Protein AF-A0A365ZHY9-F1 (afdb_monomer_lite)

Foldseek 3Di:
DPPVVVVVVVLVVCVVVPHDDPVVVVCPPVPDDDDDDPPDPCPVPPPPPPDPPPPPPPPDPDPLNVVQVVCLLVLPLPVNCVVVVHDSVVCNVVSVVVNVVVVVVVVLVVVLQVAKDKAWAFDPDQPDQDADDWEEEEEEPPPDPVQVVLQVLNVVRPHNYYYDYLVPLVVQPRGQEYEYPYQADVSVVSSLVRQLAEYEYEAELCDANDDVRHRDDVRCVNVVVNLVVCCVVRVNRYQAYEHAYPDCDNVSSSLVSSSSVDDARYWYGDPVHIIGIDMDRDGDDPPDDDDDDADEAEAEDEVLQDPVNQVVQVVNVVSPHQAYEYEDCVQDDPPHDPRYGGDHDDPVDPVRVVVVVVPRD

Secondary structure (DSSP, 8-state):
--HHHHHHHHHHHHHHTT----HHHHTTTTT----PPPSSTTTTS--S-S--------S---HHHHHHHHHHHTT-HHHHHHHHT--HHHHTTHHHHHHHHHHHHHHHHHHHHT-EEEEEEE-SSPPP-----SEEEEE--TT-SHHHHHHHHHHTTT-EEEEE-TT-HHHHTT-SEEEE--SSHHHHHHHHTT--S-EEEEEESSS-SSTTS--S-STTHHHHHHHHHHHHH-GGGEEEEEEE-SS--HHHHHHHHHHHTSS-SEEEEETTEEEEEEEEE-PPP---SPPPP---SEEEEETTTSHHHHHHHHHHHHTT-SEEEEEETT---SSPPTTEEEEE--TT-HHHHHHHHHT--

Sequence (361 aa):
RPEVESLVTALAALHTMGTAVDWESFYNGTGARRVPLPTYAFQHQRYWPTSFTTLAGGPAADTVETAFWEAIEREDADELAATLDLDADALGALVPALAAWRRRRREESELDSWRYRIVWKPQSEAPAATPLAGRWVIVAPPGSDRAPEIARALAEHGADTDIATPDALPELASATAVLSLLPDAAATAELVRGLEIPLWIATTGAVSTGRSDRLGDPWQSALWGLGRVIALEQPQSWGGLIDLPERLDRRAAARLAAVLTGTEDQVAIRPSGVFLRRLVHAPREAVTGGAGWTPRGTVLVTGGTGALGREVASWLIGEGADRVVLASRGGAASGLPAGVEPVACDVTDRDALAAIIDDLP

pLDDT: mean 86.28, std 13.08, range [36.31, 98.75]

Structure (mmCIF, N/CA/C/O backbone):
data_AF-A0A365ZHY9-F1
#
_entry.id   AF-A0A365ZHY9-F1
#
loop_
_atom_site.group_PDB
_atom_site.id
_atom_site.type_symbol
_atom_site.label_atom_id
_atom_site.label_alt_id
_atom_site.label_comp_id
_atom_site.label_asym_id
_atom_site.label_entity_id
_atom_site.label_seq_id
_atom_site.pdbx_PDB_ins_code
_atom_site.Cartn_x
_atom_site.Cartn_y
_atom_site.Cartn_z
_atom_site.occupancy
_atom_site.B_iso_or_equiv
_atom_site.auth_seq_id
_atom_site.auth_comp_id
_atom_site.auth_asym_id
_atom_site.auth_atom_id
_atom_site.pdbx_PDB_model_num
ATOM 1 N N . ARG A 1 1 ? 42.725 -11.494 4.705 1.00 56.88 1 ARG A N 1
ATOM 2 C CA . ARG A 1 1 ? 41.842 -11.216 5.867 1.00 56.88 1 ARG A CA 1
ATOM 3 C C . ARG A 1 1 ? 42.275 -12.135 7.007 1.00 56.88 1 ARG A C 1
ATOM 5 O O . ARG A 1 1 ? 42.804 -13.194 6.683 1.00 56.88 1 ARG A O 1
ATOM 12 N N . PRO A 1 2 ? 42.120 -11.760 8.287 1.00 83.31 2 PRO A N 1
ATOM 13 C CA . PRO A 1 2 ? 42.371 -12.675 9.401 1.00 83.31 2 PRO A CA 1
ATOM 14 C C . PRO A 1 2 ? 41.550 -13.964 9.223 1.00 83.31 2 PRO A C 1
ATOM 16 O O . PRO A 1 2 ? 40.386 -13.903 8.816 1.00 83.31 2 PRO A O 1
ATOM 19 N N . GLU A 1 3 ? 42.147 -15.126 9.492 1.00 81.12 3 GLU A N 1
ATOM 20 C CA . GLU A 1 3 ? 41.511 -16.439 9.273 1.00 81.12 3 GLU A CA 1
ATOM 21 C C . GLU A 1 3 ? 40.201 -16.585 10.062 1.00 81.12 3 GLU A C 1
ATOM 23 O O . GLU A 1 3 ? 39.197 -17.050 9.525 1.00 81.12 3 GLU A O 1
ATOM 28 N N . VAL A 1 4 ? 40.177 -16.081 11.299 1.00 84.25 4 VAL A N 1
ATOM 29 C CA . VAL A 1 4 ? 38.998 -16.100 12.180 1.00 84.25 4 VAL A CA 1
ATOM 30 C C . VAL A 1 4 ? 37.842 -15.278 11.605 1.00 84.25 4 VAL A C 1
ATOM 32 O O . VAL A 1 4 ? 36.710 -15.750 11.565 1.00 84.25 4 VAL A O 1
ATOM 35 N N . GLU A 1 5 ? 38.114 -14.070 11.110 1.00 82.56 5 GLU A N 1
ATOM 36 C CA . GLU A 1 5 ? 37.086 -13.202 10.518 1.00 82.56 5 GLU A CA 1
ATOM 37 C C . GLU A 1 5 ? 36.487 -13.840 9.256 1.00 82.56 5 GLU A C 1
ATOM 39 O O . GLU A 1 5 ? 35.279 -13.781 9.026 1.00 82.56 5 GLU A O 1
ATOM 44 N N . SER A 1 6 ? 37.327 -14.512 8.466 1.00 86.88 6 SER A N 1
ATOM 45 C CA . SER A 1 6 ? 36.909 -15.203 7.243 1.00 86.88 6 SER A CA 1
ATOM 46 C C . SER A 1 6 ? 36.014 -16.408 7.556 1.00 86.88 6 SER A C 1
ATOM 48 O O . SER A 1 6 ? 34.977 -16.578 6.918 1.00 86.88 6 SER A O 1
ATOM 50 N N . LEU A 1 7 ? 36.366 -17.197 8.577 1.00 89.44 7 LEU A N 1
ATOM 51 C CA . LEU A 1 7 ? 35.574 -18.341 9.035 1.00 89.44 7 LEU A CA 1
ATOM 52 C C . LEU A 1 7 ? 34.207 -17.912 9.589 1.00 89.44 7 LEU A C 1
ATOM 54 O O . LEU A 1 7 ? 33.186 -18.485 9.215 1.00 89.44 7 LEU A O 1
ATOM 58 N N . VAL A 1 8 ? 34.172 -16.886 10.445 1.00 90.50 8 VAL A N 1
ATOM 59 C CA . VAL A 1 8 ? 32.918 -16.375 11.028 1.00 90.50 8 VAL A CA 1
ATOM 60 C C . VAL A 1 8 ? 32.010 -15.786 9.950 1.00 90.50 8 VAL A C 1
ATOM 62 O O . VAL A 1 8 ? 30.809 -16.047 9.955 1.00 90.50 8 VAL A O 1
ATOM 65 N N . THR A 1 9 ? 32.580 -15.057 8.986 1.00 88.44 9 THR A N 1
ATOM 66 C CA . THR A 1 9 ? 31.826 -14.522 7.840 1.00 88.44 9 THR A CA 1
ATOM 67 C C . THR A 1 9 ? 31.217 -15.648 7.001 1.00 88.44 9 THR A C 1
ATOM 69 O O . THR A 1 9 ? 30.051 -15.565 6.622 1.00 88.44 9 THR A O 1
ATOM 72 N N . ALA A 1 10 ? 31.967 -16.725 6.747 1.00 90.44 10 ALA A N 1
ATOM 73 C CA . ALA A 1 10 ? 31.467 -17.878 5.999 1.00 90.44 10 ALA A CA 1
ATOM 74 C C . ALA A 1 10 ? 30.338 -18.615 6.743 1.00 90.44 10 ALA A C 1
ATOM 76 O O . ALA A 1 10 ? 29.322 -18.947 6.135 1.00 90.44 10 ALA A O 1
ATOM 77 N N . LEU A 1 11 ? 30.472 -18.824 8.059 1.00 92.62 11 LEU A N 1
ATOM 78 C CA . LEU A 1 11 ? 29.419 -19.427 8.889 1.00 92.62 11 LEU A CA 1
ATOM 79 C C . LEU A 1 11 ? 28.150 -18.566 8.927 1.00 92.62 11 LEU A C 1
ATOM 81 O O . LEU A 1 11 ? 27.046 -19.095 8.810 1.00 92.62 11 LEU A O 1
ATOM 85 N N . ALA A 1 12 ? 28.298 -17.244 9.041 1.00 86.00 12 ALA A N 1
ATOM 86 C CA . ALA A 1 12 ? 27.175 -16.314 8.994 1.00 86.00 12 ALA A CA 1
ATOM 87 C C . ALA A 1 12 ? 26.461 -16.355 7.632 1.00 86.00 12 ALA A C 1
ATOM 89 O O . ALA A 1 12 ? 25.237 -16.445 7.600 1.00 86.00 12 ALA A O 1
ATOM 90 N N . ALA A 1 13 ? 27.209 -16.372 6.523 1.00 87.69 13 ALA A N 1
ATOM 91 C CA . ALA A 1 13 ? 26.643 -16.486 5.178 1.00 87.69 13 ALA A CA 1
ATOM 92 C C . ALA A 1 13 ? 25.898 -17.818 4.964 1.00 87.69 13 ALA A C 1
ATOM 94 O O . ALA A 1 13 ? 24.816 -17.845 4.385 1.00 87.69 13 ALA A O 1
ATOM 95 N N . LEU A 1 14 ? 26.435 -18.935 5.467 1.00 89.44 14 LEU A N 1
ATOM 96 C CA . LEU A 1 14 ? 25.741 -20.227 5.422 1.00 89.44 14 LEU A CA 1
ATOM 97 C C . LEU A 1 14 ? 24.426 -20.194 6.210 1.00 89.44 14 LEU A C 1
ATOM 99 O O . LEU A 1 14 ? 23.414 -20.716 5.739 1.00 89.44 14 LEU A O 1
ATOM 103 N N . HIS A 1 15 ? 24.426 -19.554 7.381 1.00 88.31 15 HIS A N 1
ATOM 104 C CA . HIS A 1 15 ? 23.232 -19.397 8.205 1.00 88.31 15 HIS A CA 1
ATOM 105 C C . HIS A 1 15 ? 22.156 -18.535 7.533 1.00 88.31 15 HIS A C 1
ATOM 107 O O . HIS A 1 15 ? 20.986 -18.914 7.546 1.00 88.31 15 HIS A O 1
ATOM 113 N N . THR A 1 16 ? 22.531 -17.417 6.900 1.00 82.12 16 THR A N 1
ATOM 114 C CA . THR A 1 16 ? 21.578 -16.557 6.173 1.00 82.12 16 THR A CA 1
ATOM 115 C C . THR A 1 16 ? 21.014 -17.226 4.921 1.00 82.12 16 THR A C 1
ATOM 117 O O . THR A 1 16 ? 19.895 -16.917 4.526 1.00 82.12 16 THR A O 1
ATOM 120 N N . MET A 1 17 ? 21.733 -18.190 4.338 1.00 84.56 17 MET A N 1
ATOM 121 C CA . MET A 1 17 ? 21.231 -19.062 3.267 1.00 84.56 17 MET A CA 1
ATOM 122 C C . MET A 1 17 ? 20.367 -20.235 3.777 1.00 84.56 17 MET A C 1
ATOM 124 O O . MET A 1 17 ? 19.987 -21.102 2.996 1.00 84.56 17 MET A O 1
ATOM 128 N N . GLY A 1 18 ? 20.051 -20.286 5.077 1.00 83.56 18 GLY A N 1
ATOM 129 C CA . GLY A 1 18 ? 19.159 -21.290 5.668 1.00 83.56 18 GLY A CA 1
ATOM 130 C C . GLY A 1 18 ? 19.850 -22.565 6.158 1.00 83.56 18 GLY A C 1
ATOM 131 O O . GLY A 1 18 ? 19.174 -23.504 6.579 1.00 83.56 18 GLY A O 1
ATOM 132 N N . THR A 1 19 ? 21.185 -22.617 6.152 1.00 92.88 19 THR A N 1
ATOM 133 C CA . THR A 1 19 ? 21.916 -23.750 6.733 1.00 92.88 19 THR A CA 1
ATOM 134 C C . THR A 1 19 ? 21.824 -23.698 8.257 1.00 92.88 19 THR A C 1
ATOM 136 O O . THR A 1 19 ? 22.082 -22.664 8.883 1.00 92.88 19 THR A O 1
ATOM 139 N N . ALA A 1 20 ? 21.481 -24.826 8.880 1.00 89.06 20 ALA A N 1
ATOM 140 C CA . ALA A 1 20 ? 21.490 -24.944 10.331 1.00 89.06 20 ALA A CA 1
ATOM 141 C C . ALA A 1 20 ? 22.935 -24.868 10.849 1.00 89.06 20 ALA A C 1
ATOM 143 O O . ALA A 1 20 ? 23.743 -25.761 10.599 1.00 89.06 20 ALA A O 1
ATOM 144 N N . VAL A 1 21 ? 23.251 -23.794 11.571 1.00 90.44 21 VAL A N 1
ATOM 145 C CA . VAL A 1 21 ? 24.530 -23.617 12.264 1.00 90.44 21 VAL A CA 1
ATOM 146 C C . VAL A 1 21 ? 24.282 -23.773 13.757 1.00 90.44 21 VAL A C 1
ATOM 148 O O . VAL A 1 21 ? 23.421 -23.097 14.327 1.00 90.44 21 VAL A O 1
ATOM 151 N N . ASP A 1 22 ? 25.043 -24.657 14.398 1.00 89.69 22 ASP A N 1
ATOM 152 C CA . ASP A 1 22 ? 25.017 -24.806 15.849 1.00 89.69 22 ASP A CA 1
ATOM 153 C C . ASP A 1 22 ? 25.809 -23.673 16.521 1.00 89.69 22 ASP A C 1
ATOM 155 O O . ASP A 1 22 ? 26.987 -23.791 16.872 1.00 89.69 22 ASP A O 1
ATOM 159 N N . TRP A 1 23 ? 25.131 -22.539 16.686 1.00 88.69 23 TRP A N 1
ATOM 160 C CA . TRP A 1 23 ? 25.670 -21.373 17.379 1.00 88.69 23 TRP A CA 1
ATOM 161 C C . TRP A 1 23 ? 25.929 -21.628 18.868 1.00 88.69 23 TRP A C 1
ATOM 163 O O . TRP A 1 23 ? 26.734 -20.919 19.467 1.00 88.69 23 TRP A O 1
ATOM 173 N N . GLU A 1 24 ? 25.258 -22.606 19.481 1.00 87.06 24 GLU A N 1
ATOM 174 C CA . GLU A 1 24 ? 25.467 -22.932 20.894 1.00 87.06 24 GLU A CA 1
ATOM 175 C C . GLU A 1 24 ? 26.838 -23.580 21.092 1.00 87.06 24 GLU A C 1
ATOM 177 O O . GLU A 1 24 ? 27.621 -23.117 21.923 1.00 87.06 24 GLU A O 1
ATOM 182 N N . SER A 1 25 ? 27.184 -24.552 20.244 1.00 88.75 25 SER A N 1
ATOM 183 C CA . SER A 1 25 ? 28.527 -25.137 20.216 1.00 88.75 25 SER A CA 1
ATOM 184 C C . SER A 1 25 ? 29.600 -24.114 19.840 1.00 88.75 25 SER A C 1
ATOM 186 O O . SER A 1 25 ? 30.657 -24.082 20.470 1.00 88.75 25 SER A O 1
ATOM 188 N N . PHE A 1 26 ? 29.333 -23.248 18.854 1.00 88.31 26 PHE A N 1
ATOM 189 C CA . PHE A 1 26 ? 30.294 -22.230 18.408 1.00 88.31 26 PHE A CA 1
ATOM 190 C C . PHE A 1 26 ? 30.674 -21.236 19.520 1.00 88.31 26 PHE A C 1
ATOM 192 O O . PHE A 1 26 ? 31.833 -20.838 19.627 1.00 88.31 26 PHE A O 1
ATOM 199 N N . TYR A 1 27 ? 29.715 -20.848 20.366 1.00 89.44 27 TYR A N 1
ATOM 200 C CA . TYR A 1 27 ? 29.927 -19.885 21.451 1.00 89.44 27 TYR A CA 1
ATOM 201 C C . TYR A 1 27 ? 30.202 -20.521 22.822 1.00 89.44 27 TYR A C 1
ATOM 203 O O . TYR A 1 27 ? 30.347 -19.796 23.817 1.00 89.44 27 TYR A O 1
ATOM 211 N N . ASN A 1 28 ? 30.310 -21.847 22.903 1.00 90.44 28 ASN A N 1
ATOM 212 C CA . ASN A 1 28 ? 30.555 -22.547 24.158 1.00 90.44 28 ASN A CA 1
ATOM 213 C C . ASN A 1 28 ? 31.854 -22.056 24.835 1.00 90.44 28 ASN A C 1
ATOM 215 O O . ASN A 1 28 ? 32.886 -21.874 24.192 1.00 90.44 28 ASN A O 1
ATOM 219 N N . GLY A 1 29 ? 31.801 -21.800 26.144 1.00 89.25 29 GLY A N 1
ATOM 220 C CA . GLY A 1 29 ? 32.945 -21.319 26.929 1.00 89.25 29 GLY A CA 1
ATOM 221 C C . GLY A 1 29 ? 33.330 -19.845 26.727 1.00 89.25 29 GLY A C 1
ATOM 222 O O . GLY A 1 29 ? 34.202 -19.355 27.439 1.00 89.25 29 GLY A O 1
ATOM 223 N N . THR A 1 30 ? 32.678 -19.110 25.818 1.00 87.50 30 THR A N 1
ATOM 224 C CA . THR A 1 30 ? 32.991 -17.685 25.559 1.00 87.50 30 THR A CA 1
ATOM 225 C C . THR A 1 30 ? 32.237 -16.710 26.471 1.00 87.50 30 THR A C 1
ATOM 227 O O . THR A 1 30 ? 32.581 -15.533 26.547 1.00 87.50 30 THR A O 1
ATOM 230 N N . GLY A 1 31 ? 31.182 -17.178 27.148 1.00 86.94 31 GLY A N 1
ATOM 231 C CA . GLY A 1 31 ? 30.274 -16.332 27.932 1.00 86.94 31 GLY A CA 1
ATOM 232 C C . GLY A 1 31 ? 29.283 -15.514 27.091 1.00 86.94 31 GLY A C 1
ATOM 233 O O . GLY A 1 31 ? 28.535 -14.709 27.654 1.00 86.94 31 GLY A O 1
ATOM 234 N N . ALA A 1 32 ? 29.253 -15.713 25.768 1.00 84.88 32 ALA A N 1
ATOM 235 C CA . ALA A 1 32 ? 28.294 -15.063 24.884 1.00 84.88 32 ALA A CA 1
ATOM 236 C C . ALA A 1 32 ? 26.852 -15.493 25.204 1.00 84.88 32 ALA A C 1
ATOM 238 O O . ALA A 1 32 ? 26.584 -16.627 25.602 1.00 84.88 32 ALA A O 1
ATOM 239 N N . ARG A 1 33 ? 25.906 -14.566 25.033 1.00 80.38 33 ARG A N 1
ATOM 240 C CA . ARG A 1 33 ? 24.479 -14.773 25.313 1.00 80.38 33 ARG A CA 1
ATOM 241 C C . ARG A 1 33 ? 23.681 -14.414 24.070 1.00 80.38 33 ARG A C 1
ATOM 243 O O . ARG A 1 33 ? 23.970 -13.397 23.441 1.00 80.38 33 ARG A O 1
ATOM 250 N N . ARG A 1 34 ? 22.656 -15.205 23.742 1.00 77.88 34 ARG A N 1
ATOM 251 C CA . ARG A 1 34 ? 21.691 -14.812 22.709 1.00 77.88 34 ARG A CA 1
ATOM 252 C C . ARG A 1 34 ? 20.924 -13.594 23.204 1.00 77.88 34 ARG A C 1
ATOM 254 O O . ARG A 1 34 ? 20.255 -13.655 24.233 1.00 77.88 34 ARG A O 1
ATOM 261 N N . VAL A 1 35 ? 21.033 -12.504 22.463 1.00 79.44 35 VAL A N 1
ATOM 262 C CA . VAL A 1 35 ? 20.192 -11.325 22.637 1.00 79.44 35 VAL A CA 1
ATOM 263 C C . VAL A 1 35 ? 19.192 -11.291 21.487 1.00 79.44 35 VAL A C 1
ATOM 265 O O . VAL A 1 35 ? 19.568 -11.632 20.362 1.00 79.44 35 VAL A O 1
ATOM 268 N N . PRO A 1 36 ? 17.922 -10.933 21.733 1.00 68.12 36 PRO A N 1
ATOM 269 C CA . PRO A 1 36 ? 16.996 -10.698 20.640 1.00 68.12 36 PRO A CA 1
ATOM 270 C C . PRO A 1 36 ? 17.562 -9.564 19.785 1.00 68.12 36 PRO A C 1
ATOM 272 O O . PRO A 1 36 ? 17.824 -8.471 20.291 1.00 68.12 36 PRO A O 1
ATOM 275 N N . LEU A 1 37 ? 17.791 -9.839 18.501 1.00 61.03 37 LEU A N 1
ATOM 276 C CA . LEU A 1 37 ? 18.084 -8.772 17.559 1.00 61.03 37 LEU A CA 1
ATOM 277 C C . LEU A 1 37 ? 16.801 -7.972 17.357 1.00 61.03 37 LEU A C 1
ATOM 279 O O . LEU A 1 37 ? 15.730 -8.569 17.200 1.00 61.03 37 LEU A O 1
ATOM 283 N N . PRO A 1 38 ? 16.882 -6.638 17.378 1.00 57.50 38 PRO A N 1
ATOM 284 C CA . PRO A 1 38 ? 15.725 -5.845 17.067 1.00 57.50 38 PRO A CA 1
ATOM 285 C C . PRO A 1 38 ? 15.301 -6.114 15.621 1.00 57.50 38 PRO A C 1
ATOM 287 O O . PRO A 1 38 ? 16.128 -6.115 14.711 1.00 57.50 38 PRO A O 1
ATOM 290 N N . THR A 1 39 ? 14.009 -6.331 15.396 1.00 57.16 39 THR A N 1
ATOM 291 C CA . THR A 1 39 ? 13.447 -6.534 14.050 1.00 57.16 39 THR A CA 1
ATOM 292 C C . THR A 1 39 ? 13.485 -5.255 13.213 1.00 57.16 39 THR A C 1
ATOM 294 O O . THR A 1 39 ? 13.156 -5.276 12.034 1.00 57.16 39 THR A O 1
ATOM 297 N N . TYR A 1 40 ? 13.858 -4.131 13.827 1.00 59.09 40 TYR A N 1
ATOM 298 C CA . TYR A 1 40 ? 13.948 -2.820 13.211 1.00 59.09 40 TYR A CA 1
ATOM 299 C C . TYR A 1 40 ? 15.177 -2.090 13.756 1.00 59.09 40 TYR A C 1
ATOM 301 O O . TYR A 1 40 ? 15.344 -1.995 14.972 1.00 59.09 40 TYR A O 1
ATOM 309 N N . ALA A 1 41 ? 16.016 -1.529 12.881 1.00 52.06 41 ALA A N 1
ATOM 310 C CA . ALA A 1 41 ? 17.268 -0.860 13.265 1.00 52.06 41 ALA A CA 1
ATOM 311 C C . ALA A 1 41 ? 17.079 0.278 14.294 1.00 52.06 41 ALA A C 1
ATOM 313 O O . ALA A 1 41 ? 18.011 0.644 15.007 1.00 52.06 41 ALA A O 1
ATOM 314 N N . PHE A 1 42 ? 15.854 0.793 14.424 1.00 56.34 42 PHE A N 1
ATOM 315 C CA . PHE A 1 42 ? 15.489 1.870 15.338 1.00 56.34 42 PHE A CA 1
ATOM 316 C C . PHE A 1 42 ? 14.767 1.390 16.606 1.00 56.34 42 PHE A C 1
ATOM 318 O O . PHE A 1 42 ? 14.330 2.215 17.391 1.00 56.34 42 PHE A O 1
ATOM 325 N N . GLN A 1 43 ? 14.619 0.088 16.865 1.00 58.59 43 GLN A N 1
ATOM 326 C CA . GLN A 1 43 ? 13.806 -0.418 17.989 1.00 58.59 43 GLN A CA 1
ATOM 327 C C . GLN A 1 43 ? 14.290 0.038 19.383 1.00 58.59 43 GLN A C 1
ATOM 329 O O . GLN A 1 43 ? 13.499 0.066 20.323 1.00 58.59 43 GLN A O 1
ATOM 334 N N . HIS A 1 44 ? 15.564 0.421 19.536 1.00 49.50 44 HIS A N 1
ATOM 335 C CA . HIS A 1 44 ? 16.101 0.986 20.787 1.00 49.50 44 HIS A CA 1
ATOM 336 C C . HIS A 1 44 ? 15.981 2.511 20.880 1.00 49.50 44 HIS A C 1
ATOM 338 O O . HIS A 1 44 ? 16.281 3.092 21.922 1.00 49.50 44 HIS A O 1
ATOM 344 N N . GLN A 1 45 ? 15.556 3.172 19.806 1.00 50.88 45 GLN A N 1
ATOM 345 C CA . GLN A 1 45 ? 15.369 4.612 19.768 1.00 50.88 45 GLN A CA 1
ATOM 346 C C . GLN A 1 45 ? 13.897 4.908 19.505 1.00 50.88 45 GLN A C 1
ATOM 348 O O . GLN A 1 45 ? 13.318 4.486 18.509 1.00 50.88 45 GLN A O 1
ATOM 353 N N . ARG A 1 46 ? 13.262 5.665 20.402 1.00 46.62 46 ARG A N 1
ATOM 354 C CA . ARG A 1 46 ? 11.946 6.236 20.111 1.00 46.62 46 ARG A CA 1
ATOM 355 C C . ARG A 1 46 ? 12.102 7.232 18.961 1.00 46.62 46 ARG A C 1
ATOM 357 O O . ARG A 1 46 ? 12.399 8.395 19.184 1.00 46.62 46 ARG A O 1
ATOM 364 N N . TYR A 1 47 ? 11.921 6.741 17.741 1.00 50.91 47 TYR A N 1
ATOM 365 C CA . TYR A 1 47 ? 11.836 7.549 16.524 1.00 50.91 47 TYR A CA 1
ATOM 366 C C . TYR A 1 47 ? 10.391 7.892 16.153 1.00 50.91 47 TYR A C 1
ATOM 368 O O . TYR A 1 47 ? 10.155 8.619 15.191 1.00 50.91 47 TYR A O 1
ATOM 376 N N . TRP A 1 48 ? 9.415 7.404 16.930 1.00 48.88 48 TRP A N 1
ATOM 377 C CA . TRP A 1 48 ? 8.084 7.994 16.900 1.00 48.88 48 TRP A CA 1
ATOM 378 C C . TRP A 1 48 ? 8.218 9.464 17.302 1.00 48.88 48 TRP A C 1
ATOM 380 O O . TRP A 1 48 ? 8.860 9.729 18.327 1.00 48.88 48 TRP A O 1
ATOM 390 N N . PRO A 1 49 ? 7.617 10.404 16.548 1.00 41.22 49 PRO A N 1
ATOM 391 C CA . PRO A 1 49 ? 7.465 11.778 17.002 1.00 41.22 49 PRO A CA 1
ATOM 392 C C . PRO A 1 49 ? 6.932 11.722 18.430 1.00 41.22 49 PRO A C 1
ATOM 394 O O . PRO A 1 49 ? 5.852 11.181 18.677 1.00 41.22 49 PRO A O 1
ATOM 397 N N . THR A 1 50 ? 7.753 12.141 19.391 1.00 43.06 50 THR A N 1
ATOM 398 C CA . THR A 1 50 ? 7.440 12.010 20.815 1.00 43.06 50 THR A CA 1
ATOM 399 C C . THR A 1 50 ? 6.483 13.128 21.152 1.00 43.06 50 THR A C 1
ATOM 401 O O . THR A 1 50 ? 6.908 14.154 21.658 1.00 43.06 50 THR A O 1
ATOM 404 N N . SER A 1 51 ? 5.225 12.938 20.758 1.00 40.28 51 SER A N 1
ATOM 405 C CA . SER A 1 51 ? 4.226 13.989 20.634 1.00 40.28 51 SER A CA 1
ATOM 406 C C . SER A 1 51 ? 4.727 15.092 19.700 1.00 40.28 51 SER A C 1
ATOM 408 O O . SER A 1 51 ? 5.707 15.788 19.958 1.00 40.28 51 SER A O 1
ATOM 410 N N . PHE A 1 52 ? 4.020 15.336 18.601 1.00 41.31 52 PHE A N 1
ATOM 411 C CA . PHE A 1 52 ? 4.007 16.718 18.152 1.00 41.31 52 PHE A CA 1
ATOM 412 C C . PHE A 1 52 ? 3.403 17.476 19.333 1.00 41.31 52 PHE A C 1
ATOM 414 O O . PHE A 1 52 ? 2.202 17.381 19.566 1.00 41.31 52 PHE A O 1
ATOM 421 N N . THR A 1 53 ? 4.223 18.181 20.120 1.00 40.62 53 THR A N 1
ATOM 422 C CA . THR A 1 53 ? 3.731 19.422 20.702 1.00 40.62 53 THR A CA 1
ATOM 423 C C . THR A 1 53 ? 3.225 20.147 19.485 1.00 40.62 53 THR A C 1
ATOM 425 O O . THR A 1 53 ? 4.014 20.500 18.605 1.00 40.62 53 THR A O 1
ATOM 428 N N . THR A 1 54 ? 1.910 20.170 19.333 1.00 41.38 54 THR A N 1
ATOM 429 C CA . THR A 1 54 ? 1.258 20.815 18.221 1.00 41.38 54 THR A CA 1
ATOM 430 C C . THR A 1 54 ? 1.904 22.188 18.172 1.00 41.38 54 THR A C 1
ATOM 432 O O . THR A 1 54 ? 1.693 23.007 19.064 1.00 41.38 54 THR A O 1
ATOM 435 N N . LEU A 1 55 ? 2.693 22.471 17.132 1.00 40.44 55 LEU A N 1
ATOM 436 C CA . LEU A 1 55 ? 2.833 23.839 16.658 1.00 40.44 55 LEU A CA 1
ATOM 437 C C . LEU A 1 55 ? 1.472 24.179 16.046 1.00 40.44 55 LEU A C 1
ATOM 439 O O . LEU A 1 55 ? 1.332 24.409 14.849 1.00 40.44 55 LEU A O 1
ATOM 443 N N . ALA A 1 56 ? 0.434 24.131 16.881 1.00 43.06 56 ALA A N 1
ATOM 444 C CA . ALA A 1 56 ? -0.799 24.815 16.652 1.00 43.06 56 ALA A CA 1
ATOM 445 C C . ALA A 1 56 ? -0.407 26.284 16.755 1.00 43.06 56 ALA A C 1
ATOM 447 O O . ALA A 1 56 ? -0.528 26.914 17.799 1.00 43.06 56 ALA A O 1
ATOM 448 N N . GLY A 1 57 ? 0.052 26.834 15.633 1.00 36.31 57 GLY A N 1
ATOM 449 C CA . GLY A 1 57 ? -0.219 28.221 15.294 1.00 36.31 57 GLY A CA 1
ATOM 450 C C . GLY A 1 57 ? -1.724 28.394 15.078 1.00 36.31 57 GLY A C 1
ATOM 451 O O . GLY A 1 57 ? -2.155 28.783 13.999 1.00 36.31 57 GLY A O 1
ATOM 452 N N . GLY A 1 58 ? -2.524 28.023 16.081 1.00 46.62 58 GLY A N 1
ATOM 453 C CA . GLY A 1 58 ? -3.845 28.587 16.267 1.00 46.62 58 GLY A CA 1
ATOM 454 C C . GLY A 1 58 ? -3.680 30.015 16.790 1.00 46.62 58 GLY A C 1
ATOM 455 O O . GLY A 1 58 ? -2.590 30.370 17.253 1.00 46.62 58 GLY A O 1
ATOM 456 N N . PRO A 1 59 ? -4.723 30.856 16.703 1.00 50.81 59 PRO A N 1
ATOM 457 C CA . PRO A 1 59 ? -4.707 32.141 17.395 1.00 50.81 59 PRO A CA 1
ATOM 458 C C . PRO A 1 59 ? -4.286 31.902 18.849 1.00 50.81 59 PRO A C 1
ATOM 460 O O . PRO A 1 59 ? -4.682 30.887 19.424 1.00 50.81 59 PRO A O 1
ATOM 463 N N . ALA A 1 60 ? -3.432 32.776 19.398 1.00 51.91 60 ALA A N 1
ATOM 464 C CA . ALA A 1 60 ? -3.010 32.704 20.795 1.00 51.91 60 ALA A CA 1
ATOM 465 C C . ALA A 1 60 ? -4.247 32.408 21.647 1.00 51.91 60 ALA A C 1
ATOM 467 O O . ALA A 1 60 ? -5.193 33.195 21.608 1.00 51.91 60 ALA A O 1
ATOM 468 N N . ALA A 1 61 ? -4.276 31.236 22.292 1.00 57.75 61 ALA A N 1
ATOM 469 C CA . ALA A 1 61 ? -5.425 30.827 23.083 1.00 57.75 61 ALA A CA 1
ATOM 470 C C . ALA A 1 61 ? -5.700 31.949 24.082 1.00 57.75 61 ALA A C 1
ATOM 472 O O . ALA A 1 61 ? -4.798 32.349 24.824 1.00 57.75 61 ALA A O 1
ATOM 473 N N . ASP A 1 62 ? -6.903 32.513 24.026 1.00 73.81 62 ASP A N 1
ATOM 474 C CA . ASP A 1 62 ? -7.297 33.570 24.940 1.00 73.81 62 ASP A CA 1
ATOM 475 C C . ASP A 1 62 ? -7.130 33.021 26.366 1.00 73.81 62 ASP A C 1
ATOM 477 O O . ASP A 1 62 ? -7.642 31.951 26.711 1.00 73.81 62 ASP A O 1
ATOM 481 N N . THR A 1 63 ? -6.334 33.704 27.189 1.00 75.38 63 THR A N 1
ATOM 482 C CA . THR A 1 63 ? -6.054 33.272 28.564 1.00 75.38 63 THR A CA 1
ATOM 483 C C . THR A 1 63 ? -7.339 33.176 29.385 1.00 75.38 63 THR A C 1
ATOM 485 O O . THR A 1 63 ? -7.430 32.339 30.279 1.00 75.38 63 THR A O 1
ATOM 488 N N . VAL A 1 64 ? -8.346 33.991 29.043 1.00 75.56 64 VAL A N 1
ATOM 489 C CA . VAL A 1 64 ? -9.675 33.960 29.664 1.00 75.56 64 VAL A CA 1
ATOM 490 C C . VAL A 1 64 ? -10.444 32.710 29.233 1.00 75.56 64 VAL A C 1
ATOM 492 O O . VAL A 1 64 ? -11.012 32.017 30.075 1.00 75.56 64 VAL A O 1
ATOM 495 N N . GLU A 1 65 ? -10.411 32.367 27.942 1.00 80.00 65 GLU A N 1
ATOM 496 C CA . GLU A 1 65 ? -11.028 31.138 27.426 1.00 80.00 65 GLU A CA 1
ATOM 497 C C . GLU A 1 65 ? -10.369 29.886 28.029 1.00 80.00 65 GLU A C 1
ATOM 499 O O . GLU A 1 65 ? -11.048 28.914 28.359 1.00 80.00 65 GLU A O 1
ATOM 504 N N . THR A 1 66 ? -9.050 29.921 28.227 1.00 83.62 66 THR A N 1
ATOM 505 C CA . THR A 1 66 ? -8.287 28.813 28.821 1.00 83.62 66 THR A CA 1
ATOM 506 C C . THR A 1 66 ? -8.706 28.559 30.269 1.00 83.62 66 THR A C 1
ATOM 508 O O . THR A 1 66 ? -9.088 27.436 30.596 1.00 83.62 66 THR A O 1
ATOM 511 N N . ALA A 1 67 ? -8.716 29.599 31.112 1.00 81.06 67 ALA A N 1
ATOM 512 C CA . ALA A 1 67 ? -9.117 29.488 32.517 1.00 81.06 67 ALA A CA 1
ATOM 513 C C . ALA A 1 67 ? -10.570 29.001 32.671 1.00 81.06 67 ALA A C 1
ATOM 515 O O . ALA A 1 67 ? -10.860 28.138 33.498 1.00 81.06 67 ALA A O 1
ATOM 516 N N . PHE A 1 68 ? -11.472 29.490 31.813 1.00 85.06 68 PHE A N 1
ATOM 517 C CA . PHE A 1 68 ? -12.866 29.048 31.775 1.00 85.06 68 PHE A CA 1
ATOM 518 C C . PHE A 1 68 ? -12.997 27.537 31.514 1.00 85.06 68 PHE A C 1
ATOM 520 O O . PHE A 1 68 ? -13.722 26.836 32.222 1.00 85.06 68 PHE A O 1
ATOM 527 N N . TRP A 1 69 ? -12.278 27.005 30.518 1.00 85.06 69 TRP A N 1
ATOM 528 C CA . TRP A 1 69 ? -12.318 25.570 30.220 1.00 85.06 69 TRP A CA 1
ATOM 529 C C . TRP A 1 69 ? -11.624 24.717 31.285 1.00 85.06 69 TRP A C 1
ATOM 531 O O . TRP A 1 69 ? -12.083 23.606 31.546 1.00 85.06 69 TRP A O 1
ATOM 541 N N . GLU A 1 70 ? -10.565 25.218 31.923 1.00 86.38 70 GLU A N 1
ATOM 542 C CA . GLU A 1 70 ? -9.907 24.530 33.040 1.00 86.38 70 GLU A CA 1
ATOM 543 C C . GLU A 1 70 ? -10.841 24.366 34.249 1.00 86.38 70 GLU A C 1
ATOM 545 O O . GLU A 1 70 ? -10.848 23.297 34.858 1.00 86.38 70 GLU A O 1
ATOM 550 N N . ALA A 1 71 ? -11.662 25.374 34.568 1.00 85.31 71 ALA A N 1
ATOM 551 C CA . ALA A 1 71 ? -12.671 25.284 35.630 1.00 85.31 71 ALA A CA 1
ATOM 552 C C . ALA A 1 71 ? -13.737 24.217 35.325 1.00 85.31 71 ALA A C 1
ATOM 554 O O . ALA A 1 71 ? -14.059 23.389 36.179 1.00 85.31 71 ALA A O 1
ATOM 555 N N . ILE A 1 72 ? -14.217 24.161 34.074 1.00 87.38 72 ILE A N 1
ATOM 556 C CA . ILE A 1 72 ? -15.141 23.108 33.619 1.00 87.38 72 ILE A CA 1
ATOM 557 C C . ILE A 1 72 ? -14.488 21.723 33.715 1.00 87.38 72 ILE A C 1
ATOM 559 O O . ILE A 1 72 ? -15.127 20.774 34.158 1.00 87.38 72 ILE A O 1
ATOM 563 N N . GLU A 1 73 ? -13.223 21.578 33.318 1.00 85.50 73 GLU A N 1
ATOM 564 C CA . GLU A 1 73 ? -12.514 20.290 33.331 1.00 85.50 73 GLU A CA 1
ATOM 565 C C . GLU A 1 73 ? -12.217 19.769 34.741 1.00 85.50 73 GLU A C 1
ATOM 567 O O . GLU A 1 73 ? -12.222 18.553 34.946 1.00 85.50 73 GLU A O 1
ATOM 572 N N . ARG A 1 74 ? -12.006 20.672 35.706 1.00 87.56 74 ARG A N 1
ATOM 573 C CA . ARG A 1 74 ? -11.879 20.356 37.139 1.00 87.56 74 ARG A CA 1
ATOM 574 C C . ARG A 1 74 ? -13.218 20.094 37.828 1.00 87.56 74 ARG A C 1
ATOM 576 O O . ARG A 1 74 ? -13.220 19.704 38.990 1.00 87.56 74 ARG A O 1
ATOM 583 N N . GLU A 1 75 ? -14.322 20.278 37.107 1.00 87.12 75 GLU A N 1
ATOM 584 C CA . GLU A 1 75 ? -15.688 20.189 37.622 1.00 87.12 75 GLU A CA 1
ATOM 585 C C . GLU A 1 75 ? -15.939 21.153 38.807 1.00 87.12 75 GLU A C 1
ATOM 587 O O . GLU A 1 75 ? -16.685 20.842 39.733 1.00 87.12 75 GLU A O 1
ATOM 592 N N . ASP A 1 76 ? -15.325 22.344 38.762 1.00 87.56 76 ASP A N 1
ATOM 593 C CA . ASP A 1 76 ? -15.398 23.370 39.811 1.00 87.56 76 ASP A CA 1
ATOM 594 C C . ASP A 1 76 ? -16.572 24.336 39.566 1.00 87.56 76 ASP A C 1
ATOM 596 O O . ASP A 1 76 ? -16.471 25.324 38.831 1.00 87.56 76 ASP A O 1
ATOM 600 N N . ALA A 1 77 ? -17.732 24.005 40.139 1.00 85.38 77 ALA A N 1
ATOM 601 C CA . ALA A 1 77 ? -18.956 24.784 39.961 1.00 85.38 77 ALA A CA 1
ATOM 602 C C . ALA A 1 77 ? -18.905 26.160 40.644 1.00 85.38 77 ALA A C 1
ATOM 604 O O . ALA A 1 77 ? -19.502 27.102 40.122 1.00 85.38 77 ALA A O 1
ATOM 605 N N . ASP A 1 78 ? -18.178 26.291 41.757 1.00 85.44 78 ASP A N 1
ATOM 606 C CA . ASP A 1 78 ? -18.077 27.535 42.527 1.00 85.44 78 ASP A CA 1
ATOM 607 C C . ASP A 1 78 ? -17.234 28.581 41.779 1.00 85.44 78 ASP A C 1
ATOM 609 O O . ASP A 1 78 ? -17.625 29.746 41.662 1.00 85.44 78 ASP A O 1
ATOM 613 N N . GLU A 1 79 ? -16.103 28.166 41.200 1.00 84.62 79 GLU A N 1
ATOM 614 C CA . GLU A 1 79 ? -15.255 29.037 40.377 1.00 84.62 79 GLU A CA 1
ATOM 615 C C . GLU A 1 79 ? -15.970 29.492 39.095 1.00 84.62 79 GLU A C 1
ATOM 617 O O . GLU A 1 79 ? -15.879 30.658 38.685 1.00 84.62 79 GLU A O 1
ATOM 622 N N . LEU A 1 80 ? -16.732 28.588 38.472 1.00 85.31 80 LEU A N 1
ATOM 623 C CA . LEU A 1 80 ? -17.502 28.907 37.274 1.00 85.31 80 LEU A CA 1
ATOM 624 C C . LEU A 1 80 ? -18.684 29.840 37.585 1.00 85.31 80 LEU A C 1
ATOM 626 O O . LEU A 1 80 ? -18.943 30.768 36.817 1.00 85.31 80 LEU A O 1
ATOM 630 N N . ALA A 1 81 ? -19.362 29.636 38.720 1.00 87.38 81 ALA A N 1
ATOM 631 C CA . ALA A 1 81 ? -20.436 30.499 39.213 1.00 87.38 81 ALA A CA 1
ATOM 632 C C . ALA A 1 81 ? -19.944 31.932 39.458 1.00 87.38 81 ALA A C 1
ATOM 634 O O . ALA A 1 81 ? -20.565 32.883 38.984 1.00 87.38 81 ALA A O 1
ATOM 635 N N . ALA A 1 82 ? -18.780 32.087 40.100 1.00 86.38 82 ALA A N 1
ATOM 636 C CA . ALA A 1 82 ? -18.152 33.389 40.324 1.00 86.38 82 ALA A CA 1
ATOM 637 C C . ALA A 1 82 ? -17.753 34.094 39.015 1.00 86.38 82 ALA A C 1
ATOM 639 O O . ALA A 1 82 ? -17.864 35.314 38.907 1.00 86.38 82 ALA A O 1
ATOM 640 N N . THR A 1 83 ? -17.307 33.333 38.011 1.00 85.88 83 THR A N 1
ATOM 641 C CA . THR A 1 83 ? -16.911 33.870 36.698 1.00 85.88 83 THR A CA 1
ATOM 642 C C . THR A 1 83 ? -18.115 34.330 35.868 1.00 85.88 83 THR A C 1
ATOM 644 O O . THR A 1 83 ? -18.020 35.312 35.132 1.00 85.88 83 THR A O 1
ATOM 647 N N . LEU A 1 84 ? -19.244 33.620 35.968 1.00 85.94 84 LEU A N 1
ATOM 648 C CA . LEU A 1 84 ? -20.462 33.879 35.193 1.00 85.94 84 LEU A CA 1
ATOM 649 C C . LEU A 1 84 ? -21.493 34.763 35.916 1.00 85.94 84 LEU A C 1
ATOM 651 O O . LEU A 1 84 ? -22.503 35.102 35.301 1.00 85.94 84 LEU A O 1
ATOM 655 N N . ASP A 1 85 ? -21.243 35.128 37.178 1.00 86.19 85 ASP A N 1
ATOM 656 C CA . ASP A 1 85 ? -22.187 35.831 38.065 1.00 86.19 85 ASP A CA 1
ATOM 657 C C . ASP A 1 85 ? -23.525 35.073 38.204 1.00 86.19 85 ASP A C 1
ATOM 659 O O . ASP A 1 85 ? -24.618 35.614 38.020 1.00 86.19 85 ASP A O 1
ATOM 663 N N . LEU A 1 86 ? -23.425 33.765 38.470 1.00 87.31 86 LEU A N 1
ATOM 664 C CA . LEU A 1 86 ? -24.552 32.840 38.627 1.00 87.31 86 LEU A CA 1
ATOM 665 C C . LEU A 1 86 ? -24.542 32.173 40.007 1.00 87.31 86 LEU A C 1
ATOM 667 O O . LEU A 1 86 ? -23.536 32.168 40.708 1.00 87.31 86 LEU A O 1
ATOM 671 N N . ASP A 1 87 ? -25.670 31.568 40.378 1.00 82.56 87 ASP A N 1
ATOM 672 C CA . ASP A 1 87 ? -25.765 30.703 41.555 1.00 82.56 87 ASP A CA 1
ATOM 673 C C . ASP A 1 87 ? -25.121 29.332 41.269 1.00 82.56 87 ASP A C 1
ATOM 675 O O . ASP A 1 87 ? -25.392 28.718 40.231 1.00 82.56 87 ASP A O 1
ATOM 679 N N . ALA A 1 88 ? -24.287 28.834 42.185 1.00 77.88 88 ALA A N 1
ATOM 680 C CA . ALA A 1 88 ? -23.616 27.538 42.061 1.00 77.88 88 ALA A CA 1
ATOM 681 C C . ALA A 1 88 ? -24.623 26.376 41.986 1.00 77.88 88 ALA A C 1
ATOM 683 O O . ALA A 1 88 ? -24.425 25.428 41.216 1.00 77.88 88 ALA A O 1
ATOM 684 N N . ASP A 1 89 ? -25.761 26.496 42.681 1.00 80.94 89 ASP A N 1
ATOM 685 C CA . ASP A 1 89 ? -26.843 25.505 42.641 1.00 80.94 89 ASP A CA 1
ATOM 686 C C . ASP A 1 89 ? -27.448 25.365 41.230 1.00 80.94 89 ASP A C 1
ATOM 688 O O . ASP A 1 89 ? -27.903 24.285 40.842 1.00 80.94 89 ASP A O 1
ATOM 692 N N . ALA A 1 90 ? -27.395 26.424 40.411 1.00 79.81 90 ALA A N 1
ATOM 693 C CA . ALA A 1 90 ? -27.855 26.391 39.022 1.00 79.81 90 ALA A CA 1
ATOM 694 C C . ALA A 1 90 ? -26.881 25.656 38.078 1.00 79.81 90 ALA A C 1
ATOM 696 O O . ALA A 1 90 ? -27.281 25.228 36.991 1.00 79.81 90 ALA A O 1
ATOM 697 N N . LEU A 1 91 ? -25.614 25.489 38.478 1.00 80.81 91 LEU A N 1
ATOM 698 C CA . LEU A 1 91 ? -24.545 24.905 37.660 1.00 80.81 91 LEU A CA 1
ATOM 699 C C . LEU A 1 91 ? -24.197 23.456 38.034 1.00 80.81 91 LEU A C 1
ATOM 701 O O . LEU A 1 91 ? -23.584 22.759 37.221 1.00 80.81 91 LEU A O 1
ATOM 705 N N . GLY A 1 92 ? -24.640 22.963 39.195 1.00 78.44 92 GLY A N 1
ATOM 706 C CA . GLY A 1 92 ? -24.225 21.664 39.744 1.00 78.44 92 GLY A CA 1
ATOM 707 C C . GLY A 1 92 ? -24.413 20.452 38.815 1.00 78.44 92 GLY A C 1
ATOM 708 O O . GLY A 1 92 ? -23.549 19.582 38.759 1.00 78.44 92 GLY A O 1
ATOM 709 N N . ALA A 1 93 ? -25.497 20.393 38.031 1.00 82.06 93 ALA A N 1
ATOM 710 C CA . ALA A 1 93 ? -25.713 19.313 37.053 1.00 82.06 93 ALA A CA 1
ATOM 711 C C . ALA A 1 93 ? -25.117 19.610 35.662 1.00 82.06 93 ALA A C 1
ATOM 713 O O . ALA A 1 93 ? -24.854 18.690 34.884 1.00 82.06 93 ALA A O 1
ATOM 714 N N . LEU A 1 94 ? -24.914 20.889 35.331 1.00 85.31 94 LEU A N 1
ATOM 715 C CA . LEU A 1 94 ? -24.426 21.323 34.021 1.00 85.31 94 LEU A CA 1
ATOM 716 C C . LEU A 1 94 ? -22.911 21.174 33.901 1.00 85.31 94 LEU A C 1
ATOM 718 O O . LEU A 1 94 ? -22.428 20.779 32.841 1.00 85.31 94 LEU A O 1
ATOM 722 N N . VAL A 1 95 ? -22.167 21.445 34.974 1.00 87.44 95 VAL A N 1
ATOM 723 C CA . VAL A 1 95 ? -20.699 21.399 34.971 1.00 87.44 95 VAL A CA 1
ATOM 724 C C . VAL A 1 95 ? -20.167 19.994 34.651 1.00 87.44 95 VAL A C 1
ATOM 726 O O . VAL A 1 95 ? -19.416 19.881 33.680 1.00 87.44 95 VAL A O 1
ATOM 729 N N . PRO A 1 96 ? -20.612 18.900 35.307 1.00 87.81 96 PRO A N 1
ATOM 730 C CA . PRO A 1 96 ? -20.177 17.549 34.938 1.00 87.81 96 PRO A CA 1
ATOM 731 C C . PRO A 1 96 ? -20.573 17.161 33.505 1.00 87.81 96 PRO A C 1
ATOM 733 O O . PRO A 1 96 ? -19.821 16.480 32.802 1.00 87.81 96 PRO A O 1
ATOM 736 N N . ALA A 1 97 ? -21.738 17.618 33.030 1.00 87.06 97 ALA A N 1
ATOM 737 C CA . ALA A 1 97 ? -22.190 17.367 31.662 1.00 87.06 97 ALA A CA 1
ATOM 738 C C . ALA A 1 97 ? -21.316 18.092 30.621 1.00 87.06 97 ALA A C 1
ATOM 740 O O . ALA A 1 97 ? -20.957 17.499 29.598 1.00 87.06 97 ALA A O 1
ATOM 741 N N . LEU A 1 98 ? -20.932 19.345 30.887 1.00 88.50 98 LEU A N 1
ATOM 742 C CA . LEU A 1 98 ? -20.013 20.127 30.057 1.00 88.50 98 LEU A CA 1
ATOM 743 C C . LEU A 1 98 ? -18.592 19.559 30.097 1.00 88.50 98 LEU A C 1
ATOM 745 O O . LEU A 1 98 ? -17.962 19.461 29.045 1.00 88.50 98 LEU A O 1
ATOM 749 N N . ALA A 1 99 ? -18.116 19.111 31.261 1.00 87.38 99 ALA A N 1
ATOM 750 C CA . ALA A 1 99 ? -16.827 18.443 31.411 1.00 87.38 99 ALA A CA 1
ATOM 751 C C . ALA A 1 99 ? -16.779 17.144 30.595 1.00 87.38 99 ALA A C 1
ATOM 753 O O . ALA A 1 99 ? -15.870 16.936 29.789 1.00 87.38 99 ALA A O 1
ATOM 754 N N . ALA A 1 100 ? -17.809 16.299 30.709 1.00 85.94 100 ALA A N 1
ATOM 755 C CA . ALA A 1 100 ? -17.941 15.080 29.915 1.00 85.94 100 ALA A CA 1
ATOM 756 C C . ALA A 1 100 ? -18.043 15.372 28.408 1.00 85.94 100 ALA A C 1
ATOM 758 O O . ALA A 1 100 ? -17.451 14.664 27.591 1.00 85.94 100 ALA A O 1
ATOM 759 N N . TRP A 1 101 ? -18.770 16.423 28.020 1.00 88.06 101 TRP A N 1
ATOM 760 C CA . TRP A 1 101 ? -18.828 16.879 26.632 1.00 88.06 101 TRP A CA 1
ATOM 761 C C . TRP A 1 101 ? -17.463 17.353 26.121 1.00 88.06 101 TRP A C 1
ATOM 763 O O . TRP A 1 101 ? -17.066 16.969 25.020 1.00 88.06 101 TRP A O 1
ATOM 773 N N . ARG A 1 102 ? -16.726 18.137 26.916 1.00 85.06 102 ARG A N 1
ATOM 774 C CA . ARG A 1 102 ? -15.409 18.678 26.562 1.00 85.06 102 ARG A CA 1
ATOM 775 C C . ARG A 1 102 ? -14.370 17.571 26.423 1.00 85.06 102 ARG A C 1
ATOM 777 O O . ARG A 1 102 ? -13.653 17.567 25.424 1.00 85.06 102 ARG A O 1
ATOM 784 N N . ARG A 1 103 ? -14.345 16.609 27.356 1.00 85.12 103 ARG A N 1
ATOM 785 C CA . ARG A 1 103 ? -13.507 15.398 27.275 1.00 85.12 103 ARG A CA 1
ATOM 786 C C . ARG A 1 103 ? -13.762 14.647 25.968 1.00 85.12 103 ARG A C 1
ATOM 788 O O . ARG A 1 103 ? -12.839 14.485 25.177 1.00 85.12 103 ARG A O 1
ATOM 795 N N . ARG A 1 104 ? -15.030 14.341 25.662 1.00 84.81 104 ARG A N 1
ATOM 796 C CA . ARG A 1 104 ? -15.420 13.678 24.405 1.00 84.81 104 ARG A CA 1
ATOM 797 C C . ARG A 1 104 ? -14.988 14.466 23.166 1.00 84.81 104 ARG A C 1
ATOM 799 O O . ARG A 1 104 ? -14.509 13.884 22.203 1.00 84.81 104 ARG A O 1
ATOM 806 N N . ARG A 1 105 ? -15.145 15.795 23.167 1.00 84.75 105 ARG A N 1
ATOM 807 C CA . ARG A 1 105 ? -14.738 16.650 22.039 1.00 84.75 105 ARG A CA 1
ATOM 808 C C . ARG A 1 105 ? -13.227 16.686 21.831 1.00 84.75 105 ARG A C 1
ATOM 810 O O . ARG A 1 105 ? -12.796 16.722 20.681 1.00 84.75 105 ARG A O 1
ATOM 817 N N . ARG A 1 106 ? -12.436 16.687 22.908 1.00 85.00 106 ARG A N 1
ATOM 818 C CA . ARG A 1 106 ? -10.972 16.596 22.820 1.00 85.00 106 ARG A CA 1
ATOM 819 C C . ARG A 1 106 ? -10.545 15.244 22.273 1.00 85.00 106 ARG A C 1
ATOM 821 O O . ARG A 1 106 ? -9.812 15.226 21.295 1.00 85.00 106 ARG A O 1
ATOM 828 N N . GLU A 1 107 ? -11.088 14.154 22.810 1.00 84.44 107 GLU A N 1
ATOM 829 C CA . GLU A 1 107 ? -10.845 12.802 22.292 1.00 84.44 107 GLU A CA 1
ATOM 830 C C . GLU A 1 107 ? -11.194 12.703 20.800 1.00 84.44 107 GLU A C 1
ATOM 832 O O . GLU A 1 107 ? -10.379 12.250 20.003 1.00 84.44 107 GLU A O 1
ATOM 837 N N . GLU A 1 108 ? -12.365 13.195 20.379 1.00 83.88 108 GLU A N 1
ATOM 838 C CA . GLU A 1 108 ? -12.748 13.220 18.962 1.00 83.88 108 GLU A CA 1
ATOM 839 C C . GLU A 1 108 ? -11.777 14.042 18.105 1.00 83.88 108 GLU A C 1
ATOM 841 O O . GLU A 1 108 ? -11.442 13.622 17.000 1.00 83.88 108 GLU A O 1
ATOM 846 N N . SER A 1 109 ? -11.326 15.201 18.593 1.00 83.75 109 SER A N 1
ATOM 847 C CA . SER A 1 109 ? -10.387 16.068 17.873 1.00 83.75 109 SER A CA 1
ATOM 848 C C . SER A 1 109 ? -8.988 15.459 17.777 1.00 83.75 109 SER A C 1
ATOM 850 O O . SER A 1 109 ? -8.334 15.583 16.741 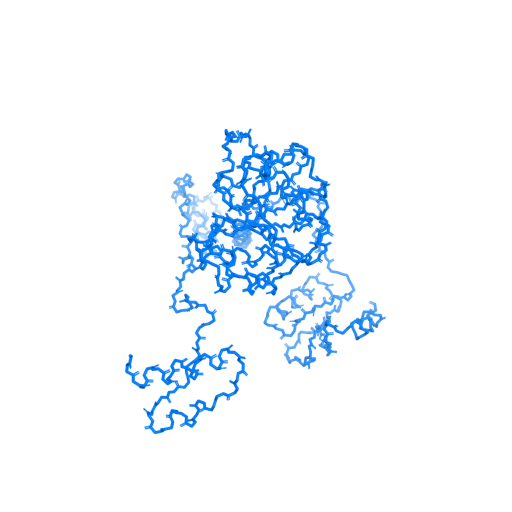1.00 83.75 109 SER A O 1
ATOM 852 N N . GLU A 1 110 ? -8.517 14.814 18.842 1.00 86.81 110 GLU A N 1
ATOM 853 C CA . GLU A 1 110 ? -7.243 14.096 18.866 1.00 86.81 110 GLU A CA 1
ATOM 854 C C . GLU A 1 110 ? -7.286 12.913 17.902 1.00 86.81 110 GLU A C 1
ATOM 856 O O . GLU A 1 110 ? -6.413 12.789 17.042 1.00 86.81 110 GLU A O 1
ATOM 861 N N . LEU A 1 111 ? -8.348 12.104 17.964 1.00 86.19 111 LEU A N 1
ATOM 862 C CA . LEU A 1 111 ? -8.565 11.003 17.031 1.00 86.19 111 LEU A CA 1
ATOM 863 C C . LEU A 1 111 ? -8.659 11.496 15.590 1.00 86.19 111 LEU A C 1
ATOM 865 O O . LEU A 1 111 ? -8.117 10.850 14.695 1.00 86.19 111 LEU A O 1
ATOM 869 N N . ASP A 1 112 ? -9.312 12.633 15.346 1.00 86.19 112 ASP A N 1
ATOM 870 C CA . ASP A 1 112 ? -9.394 13.195 14.003 1.00 86.19 112 ASP A CA 1
ATOM 871 C C . ASP A 1 112 ? -8.016 13.582 13.463 1.00 86.19 112 ASP A C 1
ATOM 873 O O . ASP A 1 112 ? -7.710 13.262 12.316 1.00 86.19 112 ASP A O 1
ATOM 877 N N . SER A 1 113 ? -7.153 14.142 14.321 1.00 88.00 113 SER A N 1
ATOM 878 C CA . SER A 1 113 ? -5.772 14.520 13.982 1.00 88.00 113 SER A CA 1
ATOM 879 C C . SER A 1 113 ? -4.885 13.341 13.551 1.00 88.00 113 SER A C 1
ATOM 881 O O . SER A 1 113 ? -3.868 13.520 12.873 1.00 88.00 113 SER A O 1
ATOM 883 N N . TRP A 1 114 ? -5.262 12.118 13.935 1.00 92.12 114 TRP A N 1
ATOM 884 C CA . TRP A 1 114 ? -4.536 10.891 13.603 1.00 92.12 114 TRP A CA 1
ATOM 885 C C . TRP A 1 114 ? -5.001 10.258 12.289 1.00 92.12 114 TRP A C 1
ATOM 887 O O . TRP A 1 114 ? -4.433 9.254 11.85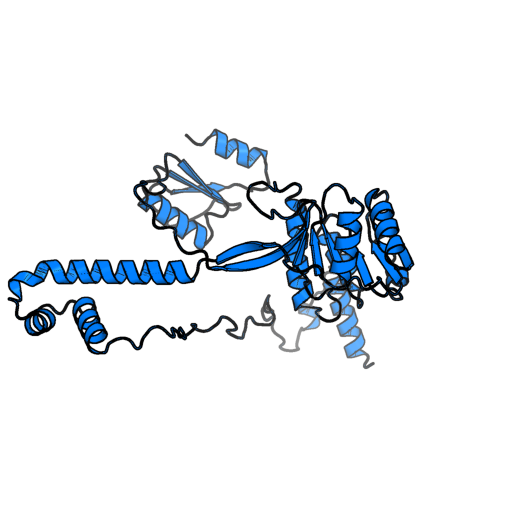1 1.00 92.12 114 TRP A O 1
ATOM 897 N N . ARG A 1 115 ? -6.027 10.813 11.633 1.00 90.31 115 ARG A N 1
ATOM 898 C CA . ARG A 1 115 ? -6.630 10.207 10.443 1.00 90.31 115 ARG A CA 1
ATOM 899 C C . ARG A 1 115 ? -5.990 10.741 9.180 1.00 90.31 115 ARG A C 1
ATOM 901 O O . ARG A 1 115 ? -6.047 11.925 8.858 1.00 90.31 115 ARG A O 1
ATOM 908 N N . TYR A 1 116 ? -5.444 9.815 8.405 1.00 93.56 116 TYR A N 1
ATOM 909 C CA . TYR A 1 116 ? -4.841 10.096 7.114 1.00 93.56 116 TYR A CA 1
ATOM 910 C C . TYR A 1 116 ? -5.402 9.165 6.054 1.00 93.56 116 TYR A C 1
ATOM 912 O O . TYR A 1 116 ? -5.833 8.046 6.328 1.00 93.56 116 TYR A O 1
ATOM 920 N N . ARG A 1 117 ? -5.360 9.626 4.810 1.00 94.25 117 ARG A N 1
ATOM 921 C CA . ARG A 1 117 ? -5.655 8.801 3.645 1.00 94.25 117 ARG A CA 1
ATOM 922 C C . ARG A 1 117 ? -4.654 9.069 2.543 1.00 94.25 117 ARG A C 1
ATOM 924 O O . ARG A 1 117 ? -4.081 10.155 2.442 1.00 94.25 117 ARG A O 1
ATOM 931 N N . ILE A 1 118 ? -4.479 8.071 1.694 1.00 95.88 118 ILE A N 1
ATOM 932 C CA . ILE A 1 118 ? -3.730 8.227 0.456 1.00 95.88 118 ILE A CA 1
ATOM 933 C C . ILE A 1 118 ? -4.648 8.905 -0.559 1.00 95.88 118 ILE A C 1
ATOM 935 O O . ILE A 1 118 ? -5.792 8.492 -0.744 1.00 95.88 118 ILE A O 1
ATOM 939 N N . VAL A 1 119 ? -4.142 9.940 -1.217 1.00 96.12 119 VAL A N 1
ATOM 940 C CA . VAL A 1 119 ? -4.767 10.560 -2.385 1.00 96.12 119 VAL A CA 1
ATOM 941 C C . VAL A 1 119 ? -3.783 10.581 -3.541 1.00 96.12 119 VAL A C 1
ATOM 943 O O . VAL A 1 119 ? -2.569 10.644 -3.348 1.00 96.12 119 VAL A O 1
ATOM 946 N N . TRP A 1 120 ? -4.330 10.564 -4.746 1.00 97.44 120 TRP A N 1
ATOM 947 C CA . TRP A 1 120 ? -3.587 10.636 -5.991 1.00 97.44 120 TRP A CA 1
ATOM 948 C C . TRP A 1 120 ? -3.855 11.994 -6.621 1.00 97.44 120 TRP A C 1
ATOM 950 O O . TRP A 1 120 ? -4.946 12.249 -7.128 1.00 97.44 120 TRP A O 1
ATOM 960 N N . LYS A 1 121 ? -2.890 12.910 -6.507 1.00 96.12 121 LYS A N 1
ATOM 961 C CA . LYS A 1 121 ? -3.041 14.268 -7.038 1.00 96.12 121 LYS A CA 1
ATOM 962 C C . LYS A 1 121 ? -2.631 14.285 -8.510 1.00 96.12 121 LYS A C 1
ATOM 964 O O . LYS A 1 121 ? -1.544 13.791 -8.806 1.00 96.12 121 LYS A O 1
ATOM 969 N N . PRO A 1 122 ? -3.449 14.839 -9.422 1.00 95.50 122 PRO A N 1
ATOM 970 C CA . PRO A 1 122 ? -3.025 15.014 -10.802 1.00 95.50 122 PRO A CA 1
ATOM 971 C C . PRO A 1 122 ? -1.801 15.931 -10.840 1.00 95.50 122 PRO A C 1
ATOM 973 O O . PRO A 1 122 ? -1.741 16.932 -10.123 1.00 95.50 122 PRO A O 1
ATOM 976 N N . GLN A 1 123 ? -0.826 15.580 -11.667 1.00 92.06 123 GLN A N 1
ATOM 977 C CA . GLN A 1 123 ? 0.325 16.430 -11.916 1.00 92.06 123 GLN A CA 1
ATOM 978 C C . GLN A 1 123 ? -0.101 17.585 -12.833 1.00 92.06 123 GLN A C 1
ATOM 980 O O . GLN A 1 123 ? -0.464 17.362 -13.987 1.00 92.06 123 GLN A O 1
ATOM 985 N N . SER A 1 124 ? -0.103 18.812 -12.304 1.00 78.81 124 SER A N 1
ATOM 986 C CA . SER A 1 124 ? -0.612 19.994 -13.016 1.00 78.81 124 SER A CA 1
ATOM 987 C C . SER A 1 124 ? 0.272 20.440 -14.185 1.00 78.81 124 SER A C 1
ATOM 989 O O . SER A 1 124 ? -0.250 20.933 -15.180 1.00 78.81 124 SER A O 1
ATOM 991 N N . GLU A 1 125 ? 1.590 20.259 -14.082 1.00 72.94 125 GLU A N 1
ATOM 992 C CA . GLU A 1 125 ? 2.552 20.625 -15.125 1.00 72.94 125 GLU A CA 1
ATOM 993 C C . GLU A 1 125 ? 3.296 19.382 -15.605 1.00 72.94 125 GLU A C 1
ATOM 995 O O . GLU A 1 125 ? 3.920 18.670 -14.815 1.00 72.94 125 GLU A O 1
ATOM 1000 N N . ALA A 1 126 ? 3.219 19.116 -16.910 1.00 66.44 126 ALA A N 1
ATOM 1001 C CA . ALA A 1 126 ? 4.045 18.090 -17.523 1.00 66.44 126 ALA A CA 1
ATOM 1002 C C . ALA A 1 126 ? 5.501 18.588 -17.519 1.00 66.44 126 ALA A C 1
ATOM 1004 O O . ALA A 1 126 ? 5.753 19.673 -18.053 1.00 66.44 126 ALA A O 1
ATOM 1005 N N . PRO A 1 127 ? 6.450 17.841 -16.929 1.00 66.00 127 PRO A N 1
ATOM 1006 C CA . PRO A 1 127 ? 7.845 18.246 -16.949 1.00 66.00 127 PRO A CA 1
ATOM 1007 C C . PRO A 1 127 ? 8.338 18.346 -18.395 1.00 66.00 127 PRO A C 1
ATOM 1009 O O . PRO A 1 127 ? 7.845 17.649 -19.288 1.00 66.00 127 PRO A O 1
ATOM 1012 N N . ALA A 1 128 ? 9.306 19.234 -18.629 1.00 66.00 128 ALA A N 1
ATOM 1013 C CA . ALA A 1 128 ? 9.940 19.353 -19.933 1.00 66.00 128 ALA A CA 1
ATOM 1014 C C . ALA A 1 128 ? 10.502 17.987 -20.351 1.00 66.00 128 ALA A C 1
ATOM 1016 O O . ALA A 1 128 ? 11.186 17.326 -19.566 1.00 66.00 128 ALA A O 1
ATOM 1017 N N . ALA A 1 129 ? 10.183 17.560 -21.575 1.00 65.12 129 ALA A N 1
ATOM 1018 C CA . ALA A 1 129 ? 10.586 16.258 -22.083 1.00 65.12 129 ALA A CA 1
ATOM 1019 C C . ALA A 1 129 ? 12.116 16.187 -22.165 1.00 65.12 129 ALA A C 1
ATOM 1021 O O . ALA A 1 129 ? 12.731 16.763 -23.062 1.00 65.12 129 ALA A O 1
ATOM 1022 N N . THR A 1 130 ? 12.714 15.490 -21.203 1.00 80.75 130 THR A N 1
ATOM 1023 C CA . THR A 1 130 ? 14.130 15.138 -21.226 1.00 80.75 130 THR A CA 1
ATOM 1024 C C . THR A 1 130 ? 14.226 13.755 -21.864 1.00 80.75 130 THR A C 1
ATOM 1026 O O . THR A 1 130 ? 13.491 12.861 -21.440 1.00 80.75 130 THR A O 1
ATOM 1029 N N . PRO A 1 131 ? 15.052 13.560 -22.906 1.00 85.25 131 PRO A N 1
ATOM 1030 C CA . PRO A 1 131 ? 15.220 12.238 -23.493 1.00 85.25 131 PRO A CA 1
ATOM 1031 C C . PRO A 1 131 ? 15.791 11.274 -22.449 1.00 85.25 131 PRO A C 1
ATOM 1033 O O . PRO A 1 131 ? 16.654 11.650 -21.651 1.00 85.25 131 PRO A O 1
ATOM 1036 N N . LEU A 1 132 ? 15.322 10.029 -22.473 1.00 91.38 132 LEU A N 1
ATOM 1037 C CA . LEU A 1 132 ? 15.873 8.961 -21.647 1.00 91.38 132 LEU A CA 1
ATOM 1038 C C . LEU A 1 132 ? 17.271 8.641 -22.165 1.00 91.38 132 LEU A C 1
ATOM 1040 O O . LEU A 1 132 ? 17.415 7.994 -23.189 1.00 91.38 132 LEU A O 1
ATOM 1044 N N . ALA A 1 133 ? 18.309 9.128 -21.497 1.00 91.44 133 ALA A N 1
ATOM 1045 C CA . ALA A 1 133 ? 19.678 8.828 -21.887 1.00 91.44 133 ALA A CA 1
ATOM 1046 C C . ALA A 1 133 ? 20.154 7.508 -21.266 1.00 91.44 133 ALA A C 1
ATOM 1048 O O . ALA A 1 133 ? 19.741 7.133 -20.165 1.00 91.44 133 ALA A O 1
ATOM 1049 N N . GLY A 1 134 ? 21.089 6.852 -21.952 1.00 94.81 134 GLY A N 1
ATOM 1050 C CA . GLY A 1 134 ? 21.788 5.676 -21.443 1.00 94.81 134 GLY A CA 1
ATOM 1051 C C . GLY A 1 134 ? 21.043 4.362 -21.659 1.00 94.81 134 GLY A C 1
ATOM 1052 O O . GLY A 1 134 ? 20.045 4.291 -22.379 1.00 94.81 134 GLY A O 1
ATOM 1053 N N . ARG A 1 135 ? 21.584 3.311 -21.044 1.00 96.31 135 ARG A N 1
ATOM 1054 C CA . ARG A 1 135 ? 21.133 1.931 -21.215 1.00 96.31 135 ARG A CA 1
ATOM 1055 C C . ARG A 1 135 ? 20.088 1.576 -20.164 1.00 96.31 135 ARG A C 1
ATOM 1057 O O . ARG A 1 135 ? 20.388 1.581 -18.974 1.00 96.31 135 ARG A O 1
ATOM 1064 N N . TRP A 1 136 ? 18.883 1.242 -20.591 1.00 97.25 136 TRP A N 1
ATOM 1065 C CA . TRP A 1 136 ? 17.770 0.842 -19.740 1.00 97.25 136 TRP A CA 1
ATOM 1066 C C . TRP A 1 136 ? 17.494 -0.644 -19.914 1.00 97.25 136 TRP A C 1
ATOM 1068 O O . TRP A 1 136 ? 17.265 -1.108 -21.028 1.00 97.25 136 TRP A O 1
ATOM 1078 N N . VAL A 1 137 ? 17.475 -1.393 -18.813 1.00 97.12 137 VAL A N 1
ATOM 1079 C CA . VAL A 1 137 ? 17.140 -2.821 -18.864 1.00 97.12 137 VAL A CA 1
ATOM 1080 C C . VAL A 1 137 ? 15.749 -3.048 -18.291 1.00 97.12 137 VAL A C 1
ATOM 1082 O O . VAL A 1 137 ? 15.473 -2.701 -17.142 1.00 97.12 137 VAL A O 1
ATOM 1085 N N . ILE A 1 138 ? 14.867 -3.649 -19.087 1.00 97.50 138 ILE A N 1
ATOM 1086 C CA . ILE A 1 138 ? 13.554 -4.102 -18.641 1.00 97.50 138 ILE A CA 1
ATOM 1087 C C . ILE A 1 138 ? 13.700 -5.532 -18.121 1.00 97.50 138 ILE A C 1
ATOM 1089 O O . ILE A 1 138 ? 13.966 -6.454 -18.892 1.00 97.50 138 ILE A O 1
ATOM 1093 N N . VAL A 1 139 ? 13.503 -5.727 -16.818 1.00 96.69 139 VAL A N 1
ATOM 1094 C CA . VAL A 1 139 ? 13.524 -7.060 -16.204 1.00 96.69 139 VAL A CA 1
ATOM 1095 C C . VAL A 1 139 ? 12.103 -7.594 -16.133 1.00 96.69 139 VAL A C 1
ATOM 1097 O O . VAL A 1 139 ? 11.242 -6.979 -15.508 1.00 96.69 139 VAL A O 1
ATOM 1100 N N . ALA A 1 140 ? 11.837 -8.736 -16.760 1.00 96.12 140 ALA A N 1
ATOM 1101 C CA . ALA A 1 140 ? 10.497 -9.315 -16.804 1.00 96.12 140 ALA A CA 1
ATOM 1102 C C . ALA A 1 140 ? 10.526 -10.851 -16.766 1.00 96.12 140 ALA A C 1
ATOM 1104 O O . ALA A 1 140 ? 11.545 -11.459 -17.106 1.00 96.12 140 ALA A O 1
ATOM 1105 N N . PRO A 1 141 ? 9.409 -11.505 -16.389 1.00 92.44 141 PRO A N 1
ATOM 1106 C CA . PRO A 1 141 ? 9.273 -12.947 -16.544 1.00 92.44 141 PRO A CA 1
ATOM 1107 C C . PRO A 1 141 ? 9.425 -13.381 -18.011 1.00 92.44 141 PRO A C 1
ATOM 1109 O O . PRO A 1 141 ? 9.027 -12.632 -18.915 1.00 92.44 141 PRO A O 1
ATOM 1112 N N . PRO A 1 142 ? 9.931 -14.601 -18.268 1.00 90.00 142 PRO A N 1
ATOM 1113 C CA . PRO A 1 142 ? 9.952 -15.169 -19.611 1.00 90.00 142 PRO A CA 1
ATOM 1114 C C . PRO A 1 142 ? 8.558 -15.144 -20.253 1.00 90.00 142 PRO A C 1
ATOM 1116 O O . PRO A 1 142 ? 7.575 -15.534 -19.628 1.00 90.00 142 PRO A O 1
ATOM 1119 N N . GLY A 1 143 ? 8.474 -14.691 -21.506 1.00 89.62 143 GLY A N 1
ATOM 1120 C CA . GLY A 1 143 ? 7.207 -14.617 -22.245 1.00 89.62 143 GLY A CA 1
ATOM 1121 C C . GLY A 1 143 ? 6.327 -13.402 -21.923 1.00 89.62 143 GLY A C 1
ATOM 1122 O O . GLY A 1 143 ? 5.170 -13.383 -22.324 1.00 89.62 143 GLY A O 1
ATOM 1123 N N . SER A 1 144 ? 6.840 -12.387 -21.220 1.00 93.06 144 SER A N 1
ATOM 1124 C CA . SER A 1 144 ? 6.104 -11.134 -21.004 1.00 93.06 144 SER A CA 1
ATOM 1125 C C . SER A 1 144 ? 5.899 -10.354 -22.309 1.00 93.06 144 SER A C 1
ATOM 1127 O O . SER A 1 144 ? 6.846 -9.785 -22.852 1.00 93.06 144 SER A O 1
ATOM 1129 N N . ASP A 1 145 ? 4.647 -10.236 -22.763 1.00 92.88 145 ASP A N 1
ATOM 1130 C CA . ASP A 1 145 ? 4.272 -9.419 -23.932 1.00 92.88 145 ASP A CA 1
ATOM 1131 C C . ASP A 1 145 ? 4.479 -7.911 -23.706 1.00 92.88 145 ASP A C 1
ATOM 1133 O O . ASP A 1 145 ? 4.640 -7.134 -24.650 1.00 92.88 145 ASP A O 1
ATOM 1137 N N . ARG A 1 146 ? 4.504 -7.481 -22.440 1.00 93.94 146 ARG A N 1
ATOM 1138 C CA . ARG A 1 146 ? 4.625 -6.065 -22.070 1.00 93.94 146 ARG A CA 1
ATOM 1139 C C . ARG A 1 146 ? 6.054 -5.556 -22.095 1.00 93.94 146 ARG A C 1
ATOM 1141 O O . ARG A 1 146 ? 6.261 -4.370 -22.342 1.00 93.94 146 ARG A O 1
ATOM 1148 N N . ALA A 1 147 ? 7.038 -6.423 -21.864 1.00 96.50 147 ALA A N 1
ATOM 1149 C CA . ALA A 1 147 ? 8.436 -6.006 -21.877 1.00 96.50 147 ALA A CA 1
ATOM 1150 C C . ALA A 1 147 ? 8.858 -5.445 -23.253 1.00 96.50 147 ALA A C 1
ATOM 1152 O O . ALA A 1 147 ? 9.387 -4.334 -23.281 1.00 96.50 147 ALA A O 1
ATOM 1153 N N . PRO A 1 148 ? 8.540 -6.089 -24.399 1.00 97.12 148 PRO A N 1
ATOM 1154 C CA . PRO A 1 148 ? 8.800 -5.516 -25.723 1.00 97.12 148 PRO A CA 1
ATOM 1155 C C . PRO A 1 148 ? 8.025 -4.227 -26.031 1.00 97.12 148 PRO A C 1
ATOM 1157 O O . PRO A 1 148 ? 8.544 -3.358 -26.732 1.00 97.12 148 PRO A O 1
ATOM 1160 N N . GLU A 1 149 ? 6.784 -4.091 -25.549 1.00 96.56 149 GLU A N 1
ATOM 1161 C CA . GLU A 1 149 ? 5.988 -2.864 -25.714 1.00 96.56 149 GLU A CA 1
ATOM 1162 C C . GLU A 1 149 ? 6.649 -1.681 -24.993 1.00 96.56 149 GLU A C 1
ATOM 1164 O O . GLU A 1 149 ? 6.855 -0.625 -25.594 1.00 96.56 149 GLU A O 1
ATOM 1169 N N . ILE A 1 150 ? 7.043 -1.885 -23.733 1.00 97.38 150 ILE A N 1
ATOM 1170 C CA . ILE A 1 150 ? 7.704 -0.872 -22.909 1.00 97.38 150 ILE A CA 1
ATOM 1171 C C . ILE A 1 150 ? 9.100 -0.555 -23.449 1.00 97.38 150 ILE A C 1
ATOM 1173 O O . ILE A 1 150 ? 9.426 0.619 -23.588 1.00 97.38 150 ILE A O 1
ATOM 1177 N N . ALA A 1 151 ? 9.894 -1.562 -23.826 1.00 97.50 151 ALA A N 1
ATOM 1178 C CA . ALA A 1 151 ? 11.214 -1.355 -24.424 1.00 97.50 151 ALA A CA 1
ATOM 1179 C C . ALA A 1 151 ? 11.135 -0.444 -25.656 1.00 97.50 151 ALA A C 1
ATOM 1181 O O . ALA A 1 151 ? 11.825 0.569 -25.731 1.00 97.50 151 ALA A O 1
ATOM 1182 N N . ARG A 1 152 ? 10.204 -0.725 -26.579 1.00 97.12 152 ARG A N 1
ATOM 1183 C CA . ARG A 1 152 ? 9.981 0.130 -27.754 1.00 97.12 152 ARG A CA 1
ATOM 1184 C C . ARG A 1 152 ? 9.595 1.555 -27.358 1.00 97.12 152 ARG A C 1
ATOM 1186 O O . ARG A 1 152 ? 10.130 2.504 -27.921 1.00 97.12 152 ARG A O 1
ATOM 1193 N N . ALA A 1 153 ? 8.697 1.708 -26.386 1.00 95.94 153 ALA A N 1
ATOM 1194 C CA . ALA A 1 153 ? 8.274 3.018 -25.906 1.00 95.94 153 ALA A CA 1
ATOM 1195 C C . ALA A 1 153 ? 9.437 3.832 -25.314 1.00 95.94 153 ALA A C 1
ATOM 1197 O O . ALA A 1 153 ? 9.540 5.023 -25.598 1.00 95.94 153 ALA A O 1
ATOM 1198 N N . LEU A 1 154 ? 10.323 3.214 -24.525 1.00 96.94 154 LEU A N 1
ATOM 1199 C CA . LEU A 1 154 ? 11.498 3.896 -23.972 1.00 96.94 154 LEU A CA 1
ATOM 1200 C C . LEU A 1 154 ? 12.521 4.236 -25.069 1.00 96.94 154 LEU A C 1
ATOM 1202 O O . LEU A 1 154 ? 13.049 5.349 -25.079 1.00 96.94 154 LEU A O 1
ATOM 1206 N N . ALA A 1 155 ? 12.738 3.333 -26.031 1.00 96.94 155 ALA A N 1
ATOM 1207 C CA . ALA A 1 155 ? 13.637 3.559 -27.164 1.00 96.94 155 ALA A CA 1
ATOM 1208 C C . ALA A 1 155 ? 13.175 4.715 -28.068 1.00 96.94 155 ALA A C 1
ATOM 1210 O O . ALA A 1 155 ? 13.978 5.558 -28.466 1.00 96.94 155 ALA A O 1
ATOM 1211 N N . GLU A 1 156 ? 11.866 4.835 -28.321 1.00 96.00 156 GLU A N 1
ATOM 1212 C CA . GLU A 1 156 ? 11.273 5.980 -29.033 1.00 96.00 156 GLU A CA 1
ATOM 1213 C C . GLU A 1 156 ? 11.513 7.326 -28.318 1.00 96.00 156 GLU A C 1
ATOM 1215 O O . GLU A 1 156 ? 11.433 8.379 -28.951 1.00 96.00 156 GLU A O 1
ATOM 1220 N N . HIS A 1 157 ? 11.840 7.298 -27.021 1.00 95.19 157 HIS A N 1
ATOM 1221 C CA . HIS A 1 157 ? 12.152 8.470 -26.200 1.00 95.19 157 HIS A CA 1
ATOM 1222 C C . HIS A 1 157 ? 13.649 8.587 -25.848 1.00 95.19 157 HIS A C 1
ATOM 1224 O O . HIS A 1 157 ? 14.011 9.390 -24.986 1.00 95.19 157 HIS A O 1
ATOM 1230 N N . GLY A 1 158 ? 14.518 7.846 -26.548 1.00 95.75 158 GLY A N 1
ATOM 1231 C CA . GLY A 1 158 ? 15.973 8.030 -26.540 1.00 95.75 158 GLY A CA 1
ATOM 1232 C C . GLY A 1 158 ? 16.786 6.970 -25.795 1.00 95.75 158 GLY A C 1
ATOM 1233 O O . GLY A 1 158 ? 18.014 7.022 -25.880 1.00 95.75 158 GLY A O 1
ATOM 1234 N N . ALA A 1 159 ? 16.140 6.028 -25.098 1.00 96.75 159 ALA A N 1
ATOM 1235 C CA . ALA A 1 159 ? 16.843 5.001 -24.331 1.00 96.75 159 ALA A CA 1
ATOM 1236 C C . ALA A 1 159 ? 17.475 3.939 -25.244 1.00 96.75 159 ALA A C 1
ATOM 1238 O O . ALA A 1 159 ? 16.874 3.529 -26.236 1.00 96.75 159 ALA A O 1
ATOM 1239 N N . ASP A 1 160 ? 18.643 3.429 -24.864 1.00 96.69 160 ASP A N 1
ATOM 1240 C CA . ASP A 1 160 ? 19.155 2.161 -25.389 1.00 96.69 160 ASP A CA 1
ATOM 1241 C C . ASP A 1 160 ? 18.578 1.025 -24.536 1.00 96.69 160 ASP A C 1
ATOM 1243 O O . ASP A 1 160 ? 18.824 0.987 -23.332 1.00 96.69 160 ASP A O 1
ATOM 1247 N N . THR A 1 161 ? 17.727 0.167 -25.100 1.00 96.94 161 THR A N 1
ATOM 1248 C CA . THR A 1 161 ? 16.887 -0.741 -24.303 1.00 96.94 161 THR A CA 1
ATOM 1249 C C . THR A 1 161 ? 17.216 -2.205 -24.517 1.00 96.94 161 THR A C 1
ATOM 1251 O O . THR A 1 161 ? 17.123 -2.690 -25.644 1.00 96.94 161 THR A O 1
ATOM 1254 N N . ASP A 1 162 ? 17.415 -2.925 -23.417 1.00 94.81 162 ASP A N 1
ATOM 1255 C CA . ASP A 1 162 ? 17.515 -4.383 -23.390 1.00 94.81 162 ASP A CA 1
ATOM 1256 C C . ASP A 1 162 ? 16.388 -4.997 -22.551 1.00 94.81 162 ASP A C 1
ATOM 1258 O O . ASP A 1 162 ? 15.814 -4.350 -21.672 1.00 94.81 162 ASP A O 1
ATOM 1262 N N . ILE A 1 163 ? 16.088 -6.272 -22.795 1.00 95.38 163 ILE A N 1
ATOM 1263 C CA . ILE A 1 163 ? 15.164 -7.064 -21.976 1.00 95.38 163 ILE A CA 1
ATOM 1264 C C . ILE A 1 163 ? 15.946 -8.223 -21.372 1.00 95.38 163 ILE A C 1
ATOM 1266 O O . ILE A 1 163 ? 16.620 -8.951 -22.096 1.00 95.38 163 ILE A O 1
ATOM 1270 N N . ALA A 1 164 ? 15.816 -8.413 -20.062 1.00 93.81 164 ALA A N 1
ATOM 1271 C CA . ALA A 1 164 ? 16.512 -9.457 -19.326 1.00 93.81 164 ALA A CA 1
ATOM 1272 C C . ALA A 1 164 ? 15.567 -10.230 -18.398 1.00 93.81 164 ALA A C 1
ATOM 1274 O O . ALA A 1 164 ? 14.517 -9.740 -17.971 1.00 93.81 164 ALA A O 1
ATOM 1275 N N . THR A 1 165 ? 15.964 -11.452 -18.058 1.00 90.25 165 THR A N 1
ATOM 1276 C CA . THR A 1 165 ? 15.369 -12.225 -16.963 1.00 90.25 165 THR A CA 1
ATOM 1277 C C . THR A 1 165 ? 16.020 -11.838 -15.630 1.00 90.25 165 THR A C 1
ATOM 1279 O O . THR A 1 165 ? 17.173 -11.404 -15.633 1.00 90.25 165 THR A O 1
ATOM 1282 N N . PRO A 1 166 ? 15.343 -12.022 -14.480 1.00 81.12 166 PRO A N 1
ATOM 1283 C CA . PRO A 1 166 ? 15.888 -11.644 -13.169 1.00 81.12 166 PRO A CA 1
ATOM 1284 C C . PRO A 1 166 ? 17.238 -12.304 -12.833 1.00 81.12 166 PRO A C 1
ATOM 1286 O O . PRO A 1 166 ? 18.048 -11.702 -12.135 1.00 81.12 166 PRO A O 1
ATOM 1289 N N . ASP A 1 167 ? 17.521 -13.486 -13.386 1.00 83.06 167 ASP A N 1
ATOM 1290 C CA . ASP A 1 167 ? 18.762 -14.230 -13.126 1.00 83.06 167 ASP A CA 1
ATOM 1291 C C . ASP A 1 167 ? 19.995 -13.674 -13.875 1.00 83.06 167 ASP A C 1
ATOM 1293 O O . ASP A 1 167 ? 21.125 -14.085 -13.614 1.00 83.06 167 ASP A O 1
ATOM 1297 N N . ALA A 1 168 ? 19.814 -12.717 -14.794 1.00 79.06 168 ALA A N 1
ATOM 1298 C CA . ALA A 1 168 ? 20.883 -12.138 -15.615 1.00 79.06 168 ALA A CA 1
ATOM 1299 C C . ALA A 1 168 ? 21.579 -10.932 -14.943 1.00 79.06 168 ALA A C 1
ATOM 1301 O O . ALA A 1 168 ? 21.932 -9.954 -15.601 1.00 79.06 168 ALA A O 1
ATOM 1302 N N . LEU A 1 169 ? 21.805 -10.993 -13.623 1.00 70.12 169 LEU A N 1
ATOM 1303 C CA . LEU A 1 169 ? 22.395 -9.900 -12.829 1.00 70.12 169 LEU A CA 1
ATOM 1304 C C . LEU A 1 169 ? 23.702 -9.301 -13.403 1.00 70.12 169 LEU A C 1
ATOM 1306 O O . LEU A 1 169 ? 23.834 -8.075 -13.375 1.00 70.12 169 LEU A O 1
ATOM 1310 N N . PRO A 1 170 ? 24.659 -10.081 -13.958 1.00 73.56 170 PRO A N 1
ATOM 1311 C CA . PRO A 1 170 ? 25.892 -9.513 -14.516 1.00 73.56 170 PRO A CA 1
ATOM 1312 C C . PRO A 1 170 ? 25.649 -8.539 -15.674 1.00 73.56 170 PRO A C 1
ATOM 1314 O O . PRO A 1 170 ? 26.408 -7.589 -15.855 1.00 73.56 170 PRO A O 1
ATOM 1317 N N . GLU A 1 171 ? 24.579 -8.749 -16.443 1.00 73.56 171 GLU A N 1
ATOM 1318 C CA . GLU A 1 171 ? 24.203 -7.890 -17.567 1.00 73.56 171 GLU A CA 1
ATOM 1319 C C . GLU A 1 171 ? 23.541 -6.589 -17.099 1.00 73.56 171 GLU A C 1
ATOM 1321 O O . GLU A 1 171 ? 23.499 -5.622 -17.858 1.00 73.56 171 GLU A O 1
ATOM 1326 N N . LEU A 1 172 ? 23.059 -6.526 -15.853 1.00 79.81 172 LEU A N 1
ATOM 1327 C CA . LEU A 1 172 ? 22.427 -5.336 -15.281 1.00 79.81 172 LEU A CA 1
ATOM 1328 C C . LEU A 1 172 ? 23.452 -4.306 -14.803 1.00 79.81 172 LEU A C 1
ATOM 1330 O O . LEU A 1 172 ? 23.168 -3.116 -14.837 1.00 79.81 172 LEU A O 1
ATOM 1334 N N . ALA A 1 173 ? 24.654 -4.733 -14.408 1.00 77.75 173 ALA A N 1
ATOM 1335 C CA . ALA A 1 173 ? 25.640 -3.868 -13.755 1.00 77.75 173 ALA A CA 1
ATOM 1336 C C . ALA A 1 173 ? 26.114 -2.672 -14.609 1.00 77.75 173 ALA A C 1
ATOM 1338 O O . ALA A 1 173 ? 26.563 -1.668 -14.064 1.00 77.75 173 ALA A O 1
ATOM 1339 N N . SER A 1 174 ? 26.025 -2.762 -15.941 1.00 85.38 174 SER A N 1
ATOM 1340 C CA . SER A 1 174 ? 26.376 -1.665 -16.858 1.00 85.38 174 SER A CA 1
ATOM 1341 C C . SER A 1 174 ? 25.180 -0.810 -17.290 1.00 85.38 174 SER A C 1
ATOM 1343 O O . SER A 1 174 ? 25.343 0.104 -18.100 1.00 85.38 174 SER A O 1
ATOM 1345 N N . ALA A 1 175 ? 23.973 -1.114 -16.808 1.00 93.44 175 ALA A N 1
ATOM 1346 C CA . ALA A 1 175 ? 22.782 -0.339 -17.120 1.00 93.44 175 ALA A CA 1
ATOM 1347 C C . ALA A 1 175 ? 22.758 0.981 -16.337 1.00 93.44 175 ALA A C 1
ATOM 1349 O O . ALA A 1 175 ? 23.242 1.087 -15.214 1.00 93.44 175 ALA A O 1
ATOM 1350 N N . THR A 1 176 ? 22.158 2.000 -16.941 1.00 94.94 176 THR A N 1
ATOM 1351 C CA . THR A 1 176 ? 21.859 3.283 -16.301 1.00 94.94 176 THR A CA 1
ATOM 1352 C C . THR A 1 176 ? 20.744 3.133 -15.269 1.00 94.94 176 THR A C 1
ATOM 1354 O O . THR A 1 176 ? 20.813 3.743 -14.206 1.00 94.94 176 THR A O 1
ATOM 1357 N N . ALA A 1 177 ? 19.731 2.323 -15.577 1.00 95.94 177 ALA A N 1
ATOM 1358 C CA . ALA A 1 177 ? 18.630 2.008 -14.677 1.00 95.94 177 ALA A CA 1
ATOM 1359 C C . ALA A 1 177 ? 17.936 0.705 -15.096 1.00 95.94 177 ALA A C 1
ATOM 1361 O O . ALA A 1 177 ? 18.007 0.278 -16.255 1.00 95.94 177 ALA A O 1
ATOM 1362 N N . VAL A 1 178 ? 17.226 0.100 -14.146 1.00 96.81 178 VAL A N 1
ATOM 1363 C CA . VAL A 1 178 ? 16.385 -1.080 -14.361 1.00 96.81 178 VAL A CA 1
ATOM 1364 C C . VAL A 1 178 ? 14.919 -0.708 -14.193 1.00 96.81 178 VAL A C 1
ATOM 1366 O O . VAL A 1 178 ? 14.548 -0.057 -13.219 1.00 96.81 178 VAL A O 1
ATOM 1369 N N . LEU A 1 179 ? 14.074 -1.175 -15.112 1.00 97.94 179 LEU A N 1
ATOM 1370 C CA . LEU A 1 179 ? 12.621 -1.166 -14.970 1.00 97.94 179 LEU A CA 1
ATOM 1371 C C . LEU A 1 179 ? 12.124 -2.604 -14.785 1.00 97.94 179 LEU A C 1
ATOM 1373 O O . LEU A 1 179 ? 12.093 -3.392 -15.727 1.00 97.94 179 LEU A O 1
ATOM 1377 N N . SER A 1 180 ? 11.745 -2.952 -13.561 1.00 97.69 180 SER A N 1
ATOM 1378 C CA . SER A 1 180 ? 11.220 -4.268 -13.204 1.00 97.69 180 SER A CA 1
ATOM 1379 C C . SER A 1 180 ? 9.724 -4.369 -13.499 1.00 97.69 180 SER A C 1
ATOM 1381 O O . SER A 1 180 ? 8.939 -3.526 -13.068 1.00 97.69 180 SER A O 1
ATOM 1383 N N . LEU A 1 181 ? 9.341 -5.433 -14.201 1.00 97.50 181 LEU A N 1
ATOM 1384 C CA . LEU A 1 181 ? 7.972 -5.891 -14.456 1.00 97.50 181 LEU A CA 1
ATOM 1385 C C . LEU A 1 181 ? 7.708 -7.244 -13.773 1.00 97.50 181 LEU A C 1
ATOM 1387 O O . LEU A 1 181 ? 6.874 -8.027 -14.234 1.00 97.50 181 LEU A O 1
ATOM 1391 N N . LEU A 1 182 ? 8.477 -7.572 -12.730 1.00 95.81 182 LEU A N 1
ATOM 1392 C CA . LEU A 1 182 ? 8.318 -8.818 -11.987 1.00 95.81 182 LEU A CA 1
ATOM 1393 C C . LEU A 1 182 ? 6.960 -8.843 -11.259 1.00 95.81 182 LEU A C 1
ATOM 1395 O O . LEU A 1 182 ? 6.514 -7.812 -10.759 1.00 95.81 182 LEU A O 1
ATOM 1399 N N . PRO A 1 183 ? 6.292 -10.007 -11.194 1.00 90.94 183 PRO A N 1
ATOM 1400 C CA . PRO A 1 183 ? 4.891 -10.088 -10.785 1.00 90.94 183 PRO A CA 1
ATOM 1401 C C . PRO A 1 183 ? 4.697 -9.997 -9.269 1.00 90.94 183 PRO A C 1
ATOM 1403 O O . PRO A 1 183 ? 3.604 -9.668 -8.810 1.00 90.94 183 PRO A O 1
ATOM 1406 N N . ASP A 1 184 ? 5.734 -10.300 -8.486 1.00 93.12 184 ASP A N 1
ATOM 1407 C CA . ASP A 1 184 ? 5.623 -10.451 -7.042 1.00 93.12 184 ASP A CA 1
ATOM 1408 C C . ASP A 1 184 ? 6.839 -9.923 -6.266 1.00 93.12 184 ASP A C 1
ATOM 1410 O O . ASP A 1 184 ? 7.917 -9.617 -6.796 1.00 93.12 184 ASP A O 1
ATOM 1414 N N . ALA A 1 185 ? 6.622 -9.797 -4.957 1.00 93.88 185 ALA A N 1
ATOM 1415 C CA . ALA A 1 185 ? 7.592 -9.269 -4.013 1.00 93.88 185 ALA A CA 1
ATOM 1416 C C . ALA A 1 185 ? 8.804 -10.190 -3.812 1.00 93.88 185 ALA A C 1
ATOM 1418 O O . ALA A 1 185 ? 9.886 -9.684 -3.531 1.00 93.88 185 ALA A O 1
ATOM 1419 N N . ALA A 1 186 ? 8.656 -11.509 -3.962 1.00 92.44 186 ALA A N 1
ATOM 1420 C CA . ALA A 1 186 ? 9.753 -12.446 -3.743 1.00 92.44 186 ALA A CA 1
ATOM 1421 C C . ALA A 1 186 ? 10.790 -12.327 -4.865 1.00 92.44 186 ALA A C 1
ATOM 1423 O O . ALA A 1 186 ? 11.964 -12.086 -4.590 1.00 92.44 186 ALA A O 1
ATOM 1424 N N . ALA A 1 187 ? 10.348 -12.378 -6.124 1.00 92.31 187 ALA A N 1
ATOM 1425 C CA . ALA A 1 187 ? 11.213 -12.191 -7.285 1.00 92.31 187 ALA A CA 1
ATOM 1426 C C . ALA A 1 187 ? 11.887 -10.808 -7.279 1.00 92.31 187 ALA A C 1
ATOM 1428 O O . ALA A 1 187 ? 13.079 -10.683 -7.557 1.00 92.31 187 ALA A O 1
ATOM 1429 N N . THR A 1 188 ? 11.144 -9.764 -6.901 1.00 94.56 188 THR A N 1
ATOM 1430 C CA . THR A 1 188 ? 11.701 -8.409 -6.776 1.00 94.56 188 THR A CA 1
ATOM 1431 C C . THR A 1 188 ? 12.744 -8.316 -5.661 1.00 94.56 188 THR A C 1
ATOM 1433 O O . THR A 1 188 ? 13.776 -7.674 -5.840 1.00 94.56 188 THR A O 1
ATOM 1436 N N . ALA A 1 189 ? 12.521 -8.975 -4.523 1.00 92.44 189 ALA A N 1
ATOM 1437 C CA . ALA A 1 189 ? 13.495 -9.009 -3.438 1.00 92.44 189 ALA A CA 1
ATOM 1438 C C . ALA A 1 189 ? 14.779 -9.763 -3.824 1.00 92.44 189 ALA A C 1
ATOM 1440 O O . ALA A 1 189 ? 15.852 -9.391 -3.360 1.00 92.44 189 ALA A O 1
ATOM 1441 N N . GLU A 1 190 ? 14.708 -10.813 -4.651 1.00 91.00 190 GLU A N 1
ATOM 1442 C CA . GLU A 1 190 ? 15.898 -11.476 -5.220 1.00 91.00 190 GLU A CA 1
ATOM 1443 C C . GLU A 1 190 ? 16.700 -10.523 -6.108 1.00 91.00 190 GLU A C 1
ATOM 1445 O O . GLU A 1 190 ? 17.900 -10.359 -5.890 1.00 91.00 190 GLU A O 1
ATOM 1450 N N . LEU A 1 191 ? 16.026 -9.822 -7.027 1.00 91.19 191 LEU A N 1
ATOM 1451 C CA . LEU A 1 191 ? 16.654 -8.843 -7.918 1.00 91.19 191 LEU A CA 1
ATOM 1452 C C . LEU A 1 191 ? 17.430 -7.766 -7.139 1.00 91.19 191 LEU A C 1
ATOM 1454 O O . LEU A 1 191 ? 18.561 -7.437 -7.487 1.00 91.19 191 LEU A O 1
ATOM 1458 N N . VAL A 1 192 ? 16.840 -7.239 -6.064 1.00 91.38 192 VAL A N 1
ATOM 1459 C CA . VAL A 1 192 ? 17.407 -6.124 -5.284 1.00 91.38 192 VAL A CA 1
ATOM 1460 C C . VAL A 1 192 ? 18.669 -6.514 -4.506 1.00 91.38 192 VAL A C 1
ATOM 1462 O O . VAL A 1 192 ? 19.487 -5.645 -4.221 1.00 91.38 192 VAL A O 1
ATOM 1465 N N . ARG A 1 193 ? 18.896 -7.798 -4.181 1.00 87.00 193 ARG A N 1
ATOM 1466 C CA . ARG A 1 193 ? 20.071 -8.191 -3.370 1.00 87.00 193 ARG A CA 1
ATOM 1467 C C . ARG A 1 193 ? 21.413 -7.874 -4.029 1.00 87.00 193 ARG A C 1
ATOM 1469 O O . ARG A 1 193 ? 22.408 -7.752 -3.322 1.00 87.00 193 ARG A O 1
ATOM 1476 N N . GLY A 1 194 ? 21.449 -7.819 -5.359 1.00 81.19 194 GLY A N 1
ATOM 1477 C CA . GLY A 1 194 ? 22.667 -7.597 -6.141 1.00 81.19 194 GLY A CA 1
ATOM 1478 C C . GLY A 1 194 ? 22.614 -6.363 -7.037 1.00 81.19 194 GLY A C 1
ATOM 1479 O O . GLY A 1 194 ? 23.486 -6.210 -7.889 1.00 81.19 194 GLY A O 1
ATOM 1480 N N . LEU A 1 195 ? 21.588 -5.519 -6.894 1.00 88.50 195 LEU A N 1
ATOM 1481 C CA . LEU A 1 195 ? 21.377 -4.369 -7.764 1.00 88.50 195 LEU A CA 1
ATOM 1482 C C . LEU A 1 195 ? 21.799 -3.079 -7.059 1.00 88.50 195 LEU A C 1
ATOM 1484 O O . LEU A 1 195 ? 21.157 -2.642 -6.114 1.00 88.50 195 LEU A O 1
ATOM 1488 N N . GLU A 1 196 ? 22.864 -2.452 -7.554 1.00 89.38 196 GLU A N 1
ATOM 1489 C CA . GLU A 1 196 ? 23.393 -1.193 -7.000 1.00 89.38 196 GLU A CA 1
ATOM 1490 C C . GLU A 1 196 ? 23.051 0.037 -7.860 1.00 89.38 196 GLU A C 1
ATOM 1492 O O . GLU A 1 196 ? 23.483 1.152 -7.569 1.00 89.38 196 GLU A O 1
ATOM 1497 N N . ILE A 1 197 ? 22.239 -0.138 -8.900 1.00 92.88 197 ILE A N 1
ATOM 1498 C CA . ILE A 1 197 ? 21.807 0.918 -9.827 1.00 92.88 197 ILE A CA 1
ATOM 1499 C C . ILE A 1 197 ? 20.322 1.259 -9.637 1.00 92.88 197 ILE A C 1
ATOM 1501 O O . ILE A 1 197 ? 19.588 0.436 -9.088 1.00 92.88 197 ILE A O 1
ATOM 1505 N N . PRO A 1 198 ? 19.855 2.437 -10.099 1.00 95.75 198 PRO A N 1
ATOM 1506 C CA . PRO A 1 198 ? 18.466 2.860 -9.946 1.00 95.75 198 PRO A CA 1
ATOM 1507 C C . PRO A 1 198 ? 17.445 1.818 -10.417 1.00 95.75 198 PRO A C 1
ATOM 1509 O O . PRO A 1 198 ? 17.422 1.429 -11.588 1.00 95.75 198 PRO A O 1
ATOM 1512 N N . LEU A 1 199 ? 16.569 1.411 -9.499 1.00 96.88 199 LEU A N 1
ATOM 1513 C CA . LEU A 1 199 ? 15.465 0.491 -9.743 1.00 96.88 199 LEU A CA 1
ATOM 1514 C C . LEU A 1 199 ? 14.124 1.223 -9.794 1.00 96.88 199 LEU A C 1
ATOM 1516 O O . LEU A 1 199 ? 13.701 1.858 -8.826 1.00 96.88 199 LEU A O 1
ATOM 1520 N N . TRP A 1 200 ? 13.410 1.036 -10.896 1.00 98.50 200 TRP A N 1
ATOM 1521 C CA . TRP A 1 200 ? 11.991 1.329 -11.016 1.00 98.50 200 TRP A CA 1
ATOM 1522 C C . TRP A 1 200 ? 11.184 0.033 -10.985 1.00 98.50 200 TRP A C 1
ATOM 1524 O O . TRP A 1 200 ? 11.482 -0.904 -11.720 1.00 98.50 200 TRP A O 1
ATOM 1534 N N . ILE A 1 201 ? 10.138 -0.025 -10.166 1.00 98.62 201 ILE A N 1
ATOM 1535 C CA . ILE A 1 201 ? 9.191 -1.143 -10.128 1.00 98.62 201 ILE A CA 1
ATOM 1536 C C . ILE A 1 201 ? 7.899 -0.691 -10.800 1.00 98.62 201 ILE A C 1
ATOM 1538 O O . ILE A 1 201 ? 7.213 0.215 -10.317 1.00 98.62 201 ILE A O 1
ATOM 1542 N N . ALA A 1 202 ? 7.561 -1.333 -11.914 1.00 98.44 202 ALA A N 1
ATOM 1543 C CA . ALA A 1 202 ? 6.328 -1.093 -12.637 1.00 98.44 202 ALA A CA 1
ATOM 1544 C C . ALA A 1 202 ? 5.276 -2.161 -12.317 1.00 98.44 202 ALA A C 1
ATOM 1546 O O . ALA A 1 202 ? 5.539 -3.359 -12.296 1.00 98.44 202 ALA A O 1
ATOM 1547 N N . THR A 1 203 ? 4.056 -1.690 -12.096 1.00 98.12 203 THR A N 1
ATOM 1548 C CA . THR A 1 203 ? 2.869 -2.486 -11.774 1.00 98.12 203 THR A CA 1
ATOM 1549 C C . THR A 1 203 ? 1.726 -2.122 -12.711 1.00 98.12 203 THR A C 1
ATOM 1551 O O . THR A 1 203 ? 1.837 -1.181 -13.502 1.00 98.12 203 THR A O 1
ATOM 1554 N N . THR A 1 204 ? 0.623 -2.865 -12.698 1.00 96.25 204 THR A N 1
ATOM 1555 C CA . THR A 1 204 ? -0.600 -2.493 -13.423 1.00 96.25 204 THR A CA 1
ATOM 1556 C C . THR A 1 204 ? -1.838 -2.920 -12.675 1.00 96.25 204 THR A C 1
ATOM 1558 O O . THR A 1 204 ? -2.051 -4.103 -12.433 1.00 96.25 204 THR A O 1
ATOM 1561 N N . GLY A 1 205 ? -2.668 -1.935 -12.340 1.00 94.94 205 GLY A N 1
ATOM 1562 C CA . GLY A 1 205 ? -3.869 -2.153 -11.548 1.00 94.94 205 GLY A CA 1
ATOM 1563 C C . GLY A 1 205 ? -3.579 -2.383 -10.065 1.00 94.94 205 GLY A C 1
ATOM 1564 O O . GLY A 1 205 ? -4.484 -2.828 -9.363 1.00 94.94 205 GLY A O 1
ATOM 1565 N N . ALA A 1 206 ? -2.369 -2.066 -9.588 1.00 96.56 206 ALA A N 1
ATOM 1566 C CA . ALA A 1 206 ? -1.952 -2.235 -8.195 1.00 96.56 206 ALA A CA 1
ATOM 1567 C C . ALA A 1 206 ? -2.423 -1.103 -7.276 1.00 96.56 206 ALA A C 1
ATOM 1569 O O . ALA A 1 206 ? -2.352 -1.219 -6.048 1.00 96.56 206 ALA A O 1
ATOM 1570 N N . VAL A 1 207 ? -2.878 0.010 -7.854 1.00 97.12 207 VAL A N 1
ATOM 1571 C CA . VAL A 1 207 ? -3.389 1.171 -7.122 1.00 97.12 207 VAL A CA 1
ATOM 1572 C C . VAL A 1 207 ? -4.648 1.722 -7.786 1.00 97.12 207 VAL A C 1
ATOM 1574 O O . VAL A 1 207 ? -4.868 1.560 -8.983 1.00 97.12 207 VAL A O 1
ATOM 1577 N N . SER A 1 208 ? -5.465 2.416 -6.996 1.00 96.06 208 SER A N 1
ATOM 1578 C CA . SER A 1 208 ? -6.634 3.159 -7.469 1.00 96.06 208 SER A CA 1
ATOM 1579 C C . SER A 1 208 ? -6.406 4.652 -7.253 1.00 96.06 208 SER A C 1
ATOM 1581 O O . SER A 1 208 ? -6.170 5.094 -6.126 1.00 96.06 208 SER A O 1
ATOM 1583 N N . THR A 1 209 ? -6.481 5.432 -8.332 1.00 95.62 209 THR A N 1
ATOM 1584 C CA . THR A 1 209 ? -6.334 6.897 -8.316 1.00 95.62 209 THR A CA 1
ATOM 1585 C C . THR A 1 209 ? -7.614 7.637 -7.914 1.00 95.62 209 THR A C 1
ATOM 1587 O O . THR A 1 209 ? -7.576 8.827 -7.601 1.00 95.62 209 THR A O 1
ATOM 1590 N N . GLY A 1 210 ? -8.755 6.946 -7.861 1.00 91.12 210 GLY A N 1
ATOM 1591 C CA . GLY A 1 210 ? -10.043 7.523 -7.488 1.00 91.12 210 GLY A CA 1
ATOM 1592 C C . GLY A 1 210 ? -11.208 6.560 -7.711 1.00 91.12 210 GLY A C 1
ATOM 1593 O O . GLY A 1 210 ? -11.030 5.434 -8.158 1.00 91.12 210 GLY A O 1
ATOM 1594 N N . ARG A 1 211 ? -12.439 7.010 -7.435 1.00 86.75 211 ARG A N 1
ATOM 1595 C CA . ARG A 1 211 ? -13.642 6.147 -7.440 1.00 86.75 211 ARG A CA 1
ATOM 1596 C C . ARG A 1 211 ? -13.929 5.449 -8.777 1.00 86.75 211 ARG A C 1
ATOM 1598 O O . ARG A 1 211 ? -14.525 4.378 -8.781 1.00 86.75 211 ARG A O 1
ATOM 1605 N N . SER A 1 212 ? -13.548 6.061 -9.896 1.00 88.31 212 SER A N 1
ATOM 1606 C CA . SER A 1 212 ? -13.736 5.509 -11.245 1.00 88.31 212 SER A CA 1
ATOM 1607 C C . SER A 1 212 ? -12.592 4.599 -11.704 1.00 88.31 212 SER A C 1
ATOM 1609 O O . SER A 1 212 ? -12.697 3.995 -12.765 1.00 88.31 212 SER A O 1
ATOM 1611 N N . ASP A 1 213 ? -11.503 4.525 -10.940 1.00 92.12 213 ASP A N 1
ATOM 1612 C CA . ASP A 1 213 ? -10.316 3.726 -11.239 1.00 92.12 213 ASP A CA 1
ATOM 1613 C C . ASP A 1 213 ? -10.343 2.472 -10.363 1.00 92.12 213 ASP A C 1
ATOM 1615 O O . ASP A 1 213 ? -10.039 2.526 -9.170 1.00 92.12 213 ASP A O 1
ATOM 1619 N N . ARG A 1 214 ? -10.810 1.352 -10.917 1.00 89.75 214 ARG A N 1
ATOM 1620 C CA . ARG A 1 214 ? -10.940 0.102 -10.158 1.00 89.75 214 ARG A CA 1
ATOM 1621 C C . ARG A 1 214 ? -9.578 -0.563 -9.998 1.00 89.75 214 ARG A C 1
ATOM 1623 O O . ARG A 1 214 ? -8.804 -0.625 -10.945 1.00 89.75 214 ARG A O 1
ATOM 1630 N N . LEU A 1 215 ? -9.329 -1.097 -8.806 1.00 90.69 215 LEU A N 1
ATOM 1631 C CA . LEU A 1 215 ? -8.158 -1.923 -8.538 1.00 90.69 215 LEU A CA 1
ATOM 1632 C C . LEU A 1 215 ? -8.257 -3.212 -9.368 1.00 90.69 215 LEU A C 1
ATOM 1634 O O . LEU A 1 215 ? -9.252 -3.928 -9.258 1.00 90.69 215 LEU A O 1
ATOM 1638 N N . GLY A 1 216 ? -7.262 -3.456 -10.220 1.00 90.62 216 GLY A N 1
ATOM 1639 C CA . GLY A 1 216 ? -7.254 -4.578 -11.163 1.00 90.62 216 GLY A CA 1
ATOM 1640 C C . GLY A 1 216 ? -6.493 -5.791 -10.639 1.00 90.62 216 GLY A C 1
ATOM 1641 O O . GLY A 1 216 ? -6.943 -6.917 -10.821 1.00 90.62 216 GLY A O 1
ATOM 1642 N N . ASP A 1 217 ? -5.379 -5.555 -9.947 1.00 91.62 217 ASP A N 1
ATOM 1643 C CA . ASP A 1 217 ? -4.517 -6.597 -9.398 1.00 91.62 217 ASP A CA 1
ATOM 1644 C C . ASP A 1 217 ? -4.055 -6.214 -7.979 1.00 91.62 217 ASP A C 1
ATOM 1646 O O . ASP A 1 217 ? -3.036 -5.536 -7.804 1.00 91.62 217 ASP A O 1
ATOM 1650 N N . PRO A 1 218 ? -4.805 -6.616 -6.937 1.00 91.12 218 PRO A N 1
ATOM 1651 C CA . PRO A 1 218 ? -4.440 -6.317 -5.555 1.00 91.12 218 PRO A CA 1
ATOM 1652 C C . PRO A 1 218 ? -3.141 -7.003 -5.108 1.00 91.12 218 PRO A C 1
ATOM 1654 O O . PRO A 1 218 ? -2.526 -6.549 -4.143 1.00 91.12 218 PRO A O 1
ATOM 1657 N N . TRP A 1 219 ? -2.694 -8.072 -5.776 1.00 92.88 219 TRP A N 1
ATOM 1658 C CA . TRP A 1 219 ? -1.472 -8.778 -5.383 1.00 92.88 219 TRP A CA 1
ATOM 1659 C C . TRP A 1 219 ? -0.231 -7.944 -5.682 1.00 92.88 219 TRP A C 1
ATOM 1661 O O . TRP A 1 219 ? 0.680 -7.864 -4.856 1.00 92.88 219 TRP A O 1
ATOM 1671 N N . GLN A 1 220 ? -0.242 -7.208 -6.793 1.00 95.69 220 GLN A N 1
ATOM 1672 C CA . GLN A 1 220 ? 0.826 -6.264 -7.118 1.00 95.69 220 GLN A CA 1
ATOM 1673 C C . GLN A 1 220 ? 0.912 -5.083 -6.136 1.00 95.69 220 GLN A C 1
ATOM 1675 O O . GLN A 1 220 ? 1.952 -4.430 -6.056 1.00 95.69 220 GLN A O 1
ATOM 1680 N N . SER A 1 221 ? -0.103 -4.818 -5.302 1.00 96.00 221 SER A N 1
ATOM 1681 C CA . SER A 1 221 ? 0.030 -3.838 -4.212 1.00 96.00 221 SER A CA 1
ATOM 1682 C C . SER A 1 221 ? 1.117 -4.233 -3.195 1.00 96.00 221 SER A C 1
ATOM 1684 O O . SER A 1 221 ? 1.667 -3.358 -2.520 1.00 96.00 221 SER A O 1
ATOM 1686 N N . ALA A 1 222 ? 1.486 -5.519 -3.103 1.00 96.62 222 ALA A N 1
ATOM 1687 C CA . ALA A 1 222 ? 2.611 -5.969 -2.283 1.00 96.62 222 ALA A CA 1
ATOM 1688 C C . ALA A 1 222 ? 3.948 -5.371 -2.758 1.00 96.62 222 ALA A C 1
ATOM 1690 O O . ALA A 1 222 ? 4.771 -4.982 -1.929 1.00 96.62 222 ALA A O 1
ATOM 1691 N N . LEU A 1 223 ? 4.125 -5.196 -4.074 1.00 98.06 223 LEU A N 1
ATOM 1692 C CA . LEU A 1 223 ? 5.298 -4.540 -4.667 1.00 98.06 223 LEU A CA 1
ATOM 1693 C C . LEU A 1 223 ? 5.409 -3.078 -4.234 1.00 98.06 223 LEU A C 1
ATOM 1695 O O . LEU A 1 223 ? 6.502 -2.591 -3.970 1.00 98.06 223 LEU A O 1
ATOM 1699 N N . TRP A 1 224 ? 4.278 -2.386 -4.079 1.00 98.00 224 TRP A N 1
ATOM 1700 C CA . TRP A 1 224 ? 4.249 -1.027 -3.536 1.00 98.00 224 TRP A CA 1
ATOM 1701 C C . TRP A 1 224 ? 4.643 -0.976 -2.061 1.00 98.00 224 TRP A C 1
ATOM 1703 O O . TRP A 1 224 ? 5.246 0.001 -1.618 1.00 98.00 224 TRP A O 1
ATOM 1713 N N . GLY A 1 225 ? 4.270 -1.997 -1.285 1.00 96.69 225 GLY A N 1
ATOM 1714 C CA . GLY A 1 225 ? 4.728 -2.173 0.092 1.00 96.69 225 GLY A CA 1
ATOM 1715 C C . GLY A 1 225 ? 6.241 -2.352 0.159 1.00 96.69 225 GLY A C 1
ATOM 1716 O O . GLY A 1 225 ? 6.911 -1.568 0.827 1.00 96.69 225 GLY A O 1
ATOM 1717 N N . LEU A 1 226 ? 6.758 -3.330 -0.589 1.00 97.06 226 LEU A N 1
ATOM 1718 C CA . LEU A 1 226 ? 8.183 -3.647 -0.670 1.00 97.06 226 LEU A CA 1
ATOM 1719 C C . LEU A 1 226 ? 9.012 -2.466 -1.195 1.00 97.06 226 LEU A C 1
ATOM 1721 O O . LEU A 1 226 ? 9.996 -2.085 -0.573 1.00 97.06 226 LEU A O 1
ATOM 1725 N N . GLY A 1 227 ? 8.591 -1.840 -2.295 1.00 97.56 227 GLY A N 1
ATOM 1726 C CA . GLY A 1 227 ? 9.305 -0.725 -2.918 1.00 97.56 227 GLY A CA 1
ATOM 1727 C C . GLY A 1 227 ? 9.508 0.461 -1.978 1.00 97.56 227 GLY A C 1
ATOM 1728 O O . GLY A 1 227 ? 10.594 1.023 -1.920 1.00 97.56 227 GLY A O 1
ATOM 1729 N N . ARG A 1 228 ? 8.507 0.793 -1.150 1.00 97.31 228 ARG A N 1
ATOM 1730 C CA . ARG A 1 228 ? 8.661 1.848 -0.131 1.00 97.31 228 ARG A CA 1
ATOM 1731 C C . ARG A 1 228 ? 9.676 1.496 0.959 1.00 97.31 228 ARG A C 1
ATOM 1733 O O . ARG A 1 228 ? 10.222 2.411 1.559 1.00 97.31 228 ARG A O 1
ATOM 1740 N N . VAL A 1 229 ? 9.907 0.212 1.235 1.00 96.62 229 VAL A N 1
ATOM 1741 C CA . VAL A 1 229 ? 10.962 -0.231 2.160 1.00 96.62 229 VAL A CA 1
ATOM 1742 C C . VAL A 1 229 ? 12.325 -0.141 1.477 1.00 96.62 229 VAL A C 1
ATOM 1744 O O . VAL A 1 229 ? 13.239 0.448 2.043 1.00 96.62 229 VAL A O 1
ATOM 1747 N N . ILE A 1 230 ? 12.437 -0.611 0.229 1.00 95.00 230 ILE A N 1
ATOM 1748 C CA . ILE A 1 230 ? 13.671 -0.502 -0.567 1.00 95.00 230 ILE A CA 1
ATOM 1749 C C . ILE A 1 230 ? 14.115 0.960 -0.686 1.00 95.00 230 ILE A C 1
ATOM 1751 O O . ILE A 1 230 ? 15.286 1.256 -0.478 1.00 95.00 230 ILE A O 1
ATOM 1755 N N . ALA A 1 231 ? 13.182 1.883 -0.930 1.00 94.88 231 ALA A N 1
ATOM 1756 C CA . ALA A 1 231 ? 13.456 3.319 -0.994 1.00 94.88 231 ALA A CA 1
ATOM 1757 C C . ALA A 1 231 ? 14.142 3.873 0.270 1.00 94.88 231 ALA A C 1
ATOM 1759 O O . ALA A 1 231 ? 14.933 4.810 0.188 1.00 94.88 231 ALA A O 1
ATOM 1760 N N . LEU A 1 232 ? 13.828 3.307 1.442 1.00 93.56 232 LEU A N 1
ATOM 1761 C CA . LEU A 1 232 ? 14.404 3.710 2.726 1.00 93.56 232 LEU A CA 1
ATOM 1762 C C . LEU A 1 232 ? 15.734 3.005 3.011 1.00 93.56 232 LEU A C 1
ATOM 1764 O O . LEU A 1 232 ? 16.620 3.606 3.614 1.00 93.56 232 LEU A O 1
ATOM 1768 N N . GLU A 1 233 ? 15.872 1.743 2.603 1.00 92.38 233 GLU A N 1
ATOM 1769 C CA . GLU A 1 233 ? 17.070 0.938 2.858 1.00 92.38 233 GLU A CA 1
ATOM 1770 C C . GLU A 1 233 ? 18.200 1.196 1.848 1.00 92.38 233 GLU A C 1
ATOM 1772 O O . GLU A 1 233 ? 19.373 1.130 2.212 1.00 92.38 233 GLU A O 1
ATOM 1777 N N . GLN A 1 234 ? 17.865 1.512 0.593 1.00 91.88 234 GLN A N 1
ATOM 1778 C CA . GLN A 1 234 ? 18.810 1.700 -0.515 1.00 91.88 234 GLN A CA 1
ATOM 1779 C C . GLN A 1 234 ? 18.482 2.953 -1.356 1.00 91.88 234 GLN A C 1
ATOM 1781 O O . GLN A 1 234 ? 18.260 2.854 -2.566 1.00 91.88 234 GLN A O 1
ATOM 1786 N N . PRO A 1 235 ? 18.457 4.158 -0.757 1.00 92.88 235 PRO A N 1
ATOM 1787 C CA . PRO A 1 235 ? 18.015 5.378 -1.439 1.00 92.88 235 PRO A CA 1
ATOM 1788 C C . PRO A 1 235 ? 18.860 5.745 -2.670 1.00 92.88 235 PRO A C 1
ATOM 1790 O O . PRO A 1 235 ? 18.351 6.351 -3.606 1.00 92.88 235 PRO A O 1
ATOM 1793 N N . GLN A 1 236 ? 20.143 5.372 -2.698 1.00 90.75 236 GLN A N 1
ATOM 1794 C CA . GLN A 1 236 ? 21.054 5.642 -3.816 1.00 90.75 236 GLN A CA 1
ATOM 1795 C C . GLN A 1 236 ? 20.760 4.813 -5.076 1.00 90.75 236 GLN A C 1
ATOM 1797 O O . GLN A 1 236 ? 21.139 5.217 -6.173 1.00 90.75 236 GLN A O 1
ATOM 1802 N N . SER A 1 237 ? 20.093 3.668 -4.918 1.00 92.44 237 SER A N 1
ATOM 1803 C CA . SER A 1 237 ? 19.770 2.723 -5.996 1.00 92.44 237 SER A CA 1
ATOM 1804 C C . SER A 1 237 ? 18.260 2.669 -6.246 1.00 92.44 237 SER A C 1
ATOM 1806 O O . SER A 1 237 ? 17.750 1.764 -6.902 1.00 92.44 237 SER A O 1
ATOM 1808 N N . TRP A 1 238 ? 17.519 3.656 -5.739 1.00 96.75 238 TRP A N 1
ATOM 1809 C CA . TRP A 1 238 ? 16.074 3.733 -5.872 1.00 96.75 238 TRP A CA 1
ATOM 1810 C C . TRP A 1 238 ? 15.663 4.732 -6.955 1.00 96.75 238 TRP A C 1
ATOM 1812 O O . TRP A 1 238 ? 16.063 5.893 -6.931 1.00 96.75 238 TRP A O 1
ATOM 1822 N N . GLY A 1 239 ? 14.849 4.268 -7.904 1.00 96.94 239 GLY A N 1
ATOM 1823 C CA . GLY A 1 239 ? 14.170 5.108 -8.889 1.00 96.94 239 GLY A CA 1
ATOM 1824 C C . GLY A 1 239 ? 12.745 5.431 -8.449 1.00 96.94 239 GLY A C 1
ATOM 1825 O O . GLY A 1 239 ? 12.413 6.589 -8.210 1.00 96.94 239 GLY A O 1
ATOM 1826 N N . GLY A 1 240 ? 11.903 4.402 -8.306 1.00 98.25 240 GLY A N 1
ATOM 1827 C CA . GLY A 1 240 ? 10.519 4.591 -7.874 1.00 98.25 240 GLY A CA 1
ATOM 1828 C C . GLY A 1 240 ? 9.550 3.454 -8.201 1.00 98.25 240 GLY A C 1
ATOM 1829 O O . GLY A 1 240 ? 9.904 2.399 -8.718 1.00 98.25 240 GLY A O 1
ATOM 1830 N N . LEU A 1 241 ? 8.281 3.699 -7.901 1.00 98.75 241 LEU A N 1
ATOM 1831 C CA . LEU A 1 241 ? 7.112 2.865 -8.147 1.00 98.75 241 LEU A CA 1
ATOM 1832 C C . LEU A 1 241 ? 6.221 3.537 -9.192 1.00 98.75 241 LEU A C 1
ATOM 1834 O O . LEU A 1 241 ? 5.822 4.694 -9.021 1.00 98.75 241 LEU A O 1
ATOM 1838 N N . ILE A 1 242 ? 5.861 2.798 -10.241 1.00 98.56 242 ILE A N 1
ATOM 1839 C CA . ILE A 1 242 ? 4.949 3.270 -11.288 1.00 98.56 242 ILE A CA 1
ATOM 1840 C C . ILE A 1 242 ? 3.822 2.257 -11.485 1.00 98.56 242 ILE A C 1
ATOM 1842 O O . ILE A 1 242 ? 4.069 1.081 -11.730 1.00 98.56 242 ILE A O 1
ATOM 1846 N N . ASP A 1 243 ? 2.568 2.695 -11.429 1.00 98.44 243 ASP A N 1
ATOM 1847 C CA . ASP A 1 243 ? 1.429 1.884 -11.868 1.00 98.44 243 ASP A CA 1
ATOM 1848 C C . ASP A 1 243 ? 1.015 2.319 -13.275 1.00 98.44 243 ASP A C 1
ATOM 1850 O O . ASP A 1 243 ? 0.558 3.444 -13.495 1.00 98.44 243 ASP A O 1
ATOM 1854 N N . LEU A 1 244 ? 1.235 1.436 -14.242 1.00 97.69 244 LEU A N 1
ATOM 1855 C CA . LEU A 1 244 ? 0.991 1.658 -15.661 1.00 97.69 244 LEU A CA 1
ATOM 1856 C C . LEU A 1 244 ? -0.476 1.378 -16.023 1.00 97.69 244 LEU A C 1
ATOM 1858 O O . LEU A 1 244 ? -1.128 0.553 -15.378 1.00 97.69 244 LEU A O 1
ATOM 1862 N N . PRO A 1 245 ? -1.008 2.017 -17.081 1.00 95.75 245 PRO A N 1
ATOM 1863 C CA . PRO A 1 245 ? -2.295 1.624 -17.637 1.00 95.75 245 PRO A CA 1
ATOM 1864 C C . PRO A 1 245 ? -2.201 0.236 -18.288 1.00 95.75 245 PRO A C 1
ATOM 1866 O O . PRO A 1 245 ? -1.129 -0.197 -18.713 1.00 95.75 245 PRO A O 1
ATOM 1869 N N . GLU A 1 246 ? -3.348 -0.429 -18.438 1.00 91.69 246 GLU A N 1
ATOM 1870 C CA . GLU A 1 246 ? -3.455 -1.718 -19.139 1.00 91.69 246 GLU A CA 1
ATOM 1871 C C . GLU A 1 246 ? -2.934 -1.643 -20.584 1.00 91.69 246 GLU A C 1
ATOM 1873 O O . GLU A 1 246 ? -2.319 -2.582 -21.077 1.00 91.69 246 GLU A O 1
ATOM 1878 N N . ARG A 1 247 ? -3.140 -0.499 -21.250 1.00 91.88 247 ARG A N 1
ATOM 1879 C CA . ARG A 1 247 ? -2.651 -0.226 -22.606 1.00 91.88 247 ARG A CA 1
ATOM 1880 C C . ARG A 1 247 ? -1.688 0.952 -22.605 1.00 91.88 247 ARG A C 1
ATOM 1882 O O . ARG A 1 247 ? -2.068 2.047 -22.180 1.00 91.88 247 ARG A O 1
ATOM 1889 N N . LEU A 1 248 ? -0.491 0.759 -23.153 1.00 94.69 248 LEU A N 1
ATOM 1890 C CA . LEU A 1 248 ? 0.518 1.807 -23.267 1.00 94.69 248 LEU A CA 1
ATOM 1891 C C . LEU A 1 248 ? 0.384 2.538 -24.612 1.00 94.69 248 LEU A C 1
ATOM 1893 O O . LEU A 1 248 ? 1.090 2.267 -25.578 1.00 94.69 248 LEU A O 1
ATOM 1897 N N . ASP A 1 249 ? -0.555 3.483 -24.696 1.00 94.44 249 ASP A N 1
ATOM 1898 C CA . ASP A 1 249 ? -0.655 4.348 -25.877 1.00 94.44 249 ASP A CA 1
ATOM 1899 C C . ASP A 1 249 ? 0.518 5.349 -25.976 1.00 94.44 249 ASP A C 1
ATOM 1901 O O . ASP A 1 249 ? 1.298 5.529 -25.041 1.00 94.44 249 ASP A O 1
ATOM 1905 N N . ARG A 1 250 ? 0.628 6.063 -27.107 1.00 93.56 250 ARG A N 1
ATOM 1906 C CA . ARG A 1 250 ? 1.712 7.038 -27.346 1.00 93.56 250 ARG A CA 1
ATOM 1907 C C . ARG A 1 250 ? 1.801 8.125 -26.264 1.00 93.56 250 ARG A C 1
ATOM 1909 O O . ARG A 1 250 ? 2.891 8.596 -25.954 1.00 93.56 250 ARG A O 1
ATOM 1916 N N . ARG A 1 251 ? 0.670 8.555 -25.691 1.00 93.81 251 ARG A N 1
ATOM 1917 C CA . ARG A 1 251 ? 0.659 9.579 -24.633 1.00 93.81 251 ARG A CA 1
ATOM 1918 C C . ARG A 1 251 ? 1.120 8.983 -23.308 1.00 93.81 251 ARG A C 1
ATOM 1920 O O . ARG A 1 251 ? 1.858 9.640 -22.583 1.00 93.81 251 ARG A O 1
ATOM 1927 N N . ALA A 1 252 ? 0.697 7.763 -22.990 1.00 94.94 252 ALA A N 1
ATOM 1928 C CA . ALA A 1 252 ? 1.153 7.027 -21.820 1.00 94.94 252 ALA A CA 1
ATOM 1929 C C . ALA A 1 252 ? 2.654 6.708 -21.902 1.00 94.94 252 ALA A C 1
ATOM 1931 O O . ALA A 1 252 ? 3.344 6.881 -20.905 1.00 94.94 252 ALA A O 1
ATOM 1932 N N . ALA A 1 253 ? 3.170 6.355 -23.083 1.00 95.19 253 ALA A N 1
ATOM 1933 C CA . ALA A 1 253 ? 4.600 6.179 -23.343 1.00 95.19 253 ALA A CA 1
ATOM 1934 C C . ALA A 1 253 ? 5.403 7.465 -23.075 1.00 95.19 253 ALA A C 1
ATOM 1936 O O . ALA A 1 253 ? 6.374 7.438 -22.323 1.00 95.19 253 ALA A O 1
ATOM 1937 N N . ALA A 1 254 ? 4.951 8.610 -23.600 1.00 93.62 254 ALA A N 1
ATOM 1938 C CA . ALA A 1 254 ? 5.600 9.898 -23.344 1.00 93.62 254 ALA A CA 1
ATOM 1939 C C . ALA A 1 254 ? 5.575 10.289 -21.857 1.00 93.62 254 ALA A C 1
ATOM 1941 O O . ALA A 1 254 ? 6.554 10.810 -21.325 1.00 93.62 254 ALA A O 1
ATOM 1942 N N . ARG A 1 255 ? 4.467 10.005 -21.161 1.00 95.00 255 ARG A N 1
ATOM 1943 C CA . ARG A 1 255 ? 4.354 10.207 -19.708 1.00 95.00 255 ARG A CA 1
ATOM 1944 C C . ARG A 1 255 ? 5.298 9.291 -18.937 1.00 95.00 255 ARG A C 1
ATOM 1946 O O . ARG A 1 255 ? 5.925 9.758 -17.998 1.00 95.00 255 ARG A O 1
ATOM 1953 N N . LEU A 1 256 ? 5.411 8.023 -19.334 1.00 96.00 256 LEU A N 1
ATOM 1954 C CA . LEU A 1 256 ? 6.332 7.071 -18.719 1.00 96.00 256 LEU A CA 1
ATOM 1955 C C . LEU A 1 256 ? 7.772 7.570 -18.830 1.00 96.00 256 LEU A C 1
ATOM 1957 O O . LEU A 1 256 ? 8.452 7.660 -17.815 1.00 96.00 256 LEU A O 1
ATOM 1961 N N . ALA A 1 257 ? 8.199 7.980 -20.025 1.00 94.81 257 ALA A N 1
ATOM 1962 C CA . ALA A 1 257 ? 9.537 8.524 -20.225 1.00 94.81 257 ALA A CA 1
ATOM 1963 C C . ALA A 1 257 ? 9.806 9.757 -19.346 1.00 94.81 257 ALA A C 1
ATOM 1965 O O . ALA A 1 257 ? 10.828 9.820 -18.670 1.00 94.81 257 ALA A O 1
ATOM 1966 N N . ALA A 1 258 ? 8.853 10.691 -19.281 1.00 93.12 258 ALA A N 1
ATOM 1967 C CA . ALA A 1 258 ? 8.978 11.887 -18.451 1.00 93.12 258 ALA A CA 1
ATOM 1968 C C . ALA A 1 258 ? 9.039 11.576 -16.942 1.00 93.12 258 ALA A C 1
ATOM 1970 O O . ALA A 1 258 ? 9.772 12.238 -16.208 1.00 93.12 258 ALA A O 1
ATOM 1971 N N . VAL A 1 259 ? 8.286 10.571 -16.476 1.00 94.44 259 VAL A N 1
ATOM 1972 C CA . VAL A 1 259 ? 8.298 10.117 -15.074 1.00 94.44 259 VAL A CA 1
ATOM 1973 C C . VAL A 1 259 ? 9.639 9.483 -14.714 1.00 94.44 259 VAL A C 1
ATOM 1975 O O . VAL A 1 259 ? 10.189 9.808 -13.669 1.00 94.44 259 VAL A O 1
ATOM 1978 N N . LEU A 1 260 ? 10.190 8.642 -15.591 1.00 95.50 260 LEU A N 1
ATOM 1979 C CA . LEU A 1 260 ? 11.465 7.951 -15.366 1.00 95.50 260 LEU A CA 1
ATOM 1980 C C . LEU A 1 260 ? 12.671 8.903 -15.265 1.00 95.50 260 LEU A C 1
ATOM 1982 O O . LEU A 1 260 ? 13.679 8.544 -14.661 1.00 95.50 260 LEU A O 1
ATOM 1986 N N . THR A 1 261 ? 12.568 10.117 -15.817 1.00 91.81 261 THR A N 1
ATOM 1987 C CA . THR A 1 261 ? 13.558 11.202 -15.657 1.00 91.81 261 THR A CA 1
ATOM 1988 C C . THR A 1 261 ? 13.183 12.229 -14.579 1.00 91.81 261 THR A C 1
ATOM 1990 O O . THR A 1 261 ? 13.877 13.231 -14.412 1.00 91.81 261 THR A O 1
ATOM 1993 N N . GLY A 1 262 ? 12.041 12.047 -13.913 1.00 88.81 262 GLY A N 1
ATOM 1994 C CA . GLY A 1 262 ? 11.492 12.980 -12.934 1.00 88.81 262 GLY A CA 1
ATOM 1995 C C . GLY A 1 262 ? 12.040 12.780 -11.520 1.00 88.81 262 GLY A C 1
ATOM 1996 O O . GLY A 1 262 ? 12.929 11.973 -11.277 1.00 88.81 262 GLY A O 1
ATOM 1997 N N . THR A 1 263 ? 11.479 13.528 -10.567 1.00 88.88 263 THR A N 1
ATOM 1998 C CA . THR A 1 263 ? 11.853 13.470 -9.139 1.00 88.88 263 THR A CA 1
ATOM 1999 C C . THR A 1 263 ? 10.826 12.753 -8.261 1.00 88.88 263 THR A C 1
ATOM 2001 O O . THR A 1 263 ? 11.024 12.633 -7.058 1.00 88.88 263 THR A O 1
ATOM 2004 N N . GLU A 1 264 ? 9.683 12.361 -8.824 1.00 94.31 264 GLU A N 1
ATOM 2005 C CA . GLU A 1 264 ? 8.596 11.712 -8.088 1.00 94.31 264 GLU A CA 1
ATOM 2006 C C . GLU A 1 264 ? 8.746 10.196 -8.172 1.00 94.31 264 GLU A C 1
ATOM 2008 O O . GLU A 1 264 ? 8.805 9.642 -9.265 1.00 94.31 264 GLU A O 1
ATOM 2013 N N . ASP A 1 265 ? 8.737 9.524 -7.024 1.00 96.38 265 ASP A N 1
ATOM 2014 C CA . ASP A 1 265 ? 9.059 8.100 -6.911 1.00 96.38 265 ASP A CA 1
ATOM 2015 C C . ASP A 1 265 ? 7.825 7.205 -6.704 1.00 96.38 265 ASP A C 1
ATOM 2017 O O . ASP A 1 265 ? 7.955 6.001 -6.521 1.00 96.38 265 ASP A O 1
ATOM 2021 N N . GLN A 1 266 ? 6.614 7.768 -6.674 1.00 98.44 266 GLN A N 1
ATOM 2022 C CA . GLN A 1 266 ? 5.363 7.037 -6.441 1.00 98.44 266 GLN A CA 1
ATOM 2023 C C . GLN A 1 266 ? 4.254 7.580 -7.341 1.00 98.44 266 GLN A C 1
ATOM 2025 O O . GLN A 1 266 ? 3.520 8.511 -6.982 1.00 98.44 266 GLN A O 1
ATOM 2030 N N . VAL A 1 267 ? 4.133 6.976 -8.521 1.00 98.38 267 VAL A N 1
ATOM 2031 C CA . VAL A 1 267 ? 3.379 7.528 -9.646 1.00 98.38 267 VAL A CA 1
ATOM 2032 C C . VAL A 1 267 ? 2.374 6.524 -10.207 1.00 98.38 267 VAL A C 1
ATOM 2034 O O . VAL A 1 267 ? 2.634 5.330 -10.287 1.00 98.38 267 VAL A O 1
ATOM 2037 N N . ALA A 1 268 ? 1.213 7.007 -10.635 1.00 98.25 268 ALA A N 1
ATOM 2038 C CA . ALA A 1 268 ? 0.261 6.240 -11.427 1.00 98.25 268 ALA A CA 1
ATOM 2039 C C . ALA A 1 268 ? 0.024 6.948 -12.763 1.00 98.25 268 ALA A C 1
ATOM 2041 O O . ALA A 1 268 ? -0.286 8.140 -12.808 1.00 98.25 268 ALA A O 1
ATOM 2042 N N . ILE A 1 269 ? 0.164 6.211 -13.862 1.00 97.50 269 ILE A N 1
ATOM 2043 C CA . ILE A 1 269 ? -0.101 6.698 -15.213 1.00 97.50 269 ILE A CA 1
ATOM 2044 C C . ILE A 1 269 ? -1.461 6.161 -15.647 1.00 97.50 269 ILE A C 1
ATOM 2046 O O . ILE A 1 269 ? -1.753 4.967 -15.559 1.00 97.50 269 ILE A O 1
ATOM 2050 N N . ARG A 1 270 ? -2.316 7.061 -16.125 1.00 96.00 270 ARG A N 1
ATOM 2051 C CA . ARG A 1 270 ? -3.649 6.754 -16.651 1.0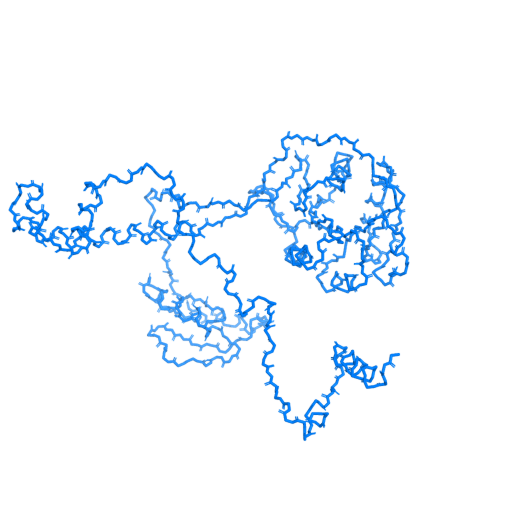0 96.00 270 ARG A CA 1
ATOM 2052 C C . ARG A 1 270 ? -3.862 7.469 -17.985 1.00 96.00 270 ARG A C 1
ATOM 2054 O O . ARG A 1 270 ? -3.123 8.405 -18.306 1.00 96.00 270 ARG A O 1
ATOM 2061 N N . PRO A 1 271 ? -4.900 7.106 -18.761 1.00 92.62 271 PRO A N 1
ATOM 2062 C CA . PRO A 1 271 ? -5.246 7.842 -19.978 1.00 92.62 271 PRO A CA 1
ATOM 2063 C C . PRO A 1 271 ? -5.447 9.346 -19.727 1.00 92.62 271 PRO A C 1
ATOM 2065 O O . PRO A 1 271 ? -5.001 10.178 -20.525 1.00 92.62 271 PRO A O 1
ATOM 2068 N N . SER A 1 272 ? -6.032 9.695 -18.575 1.00 92.12 272 SER A N 1
ATOM 2069 C CA . SER A 1 272 ? -6.296 11.070 -18.143 1.00 92.12 272 SER A CA 1
ATOM 2070 C C . SER A 1 272 ? -5.045 11.868 -17.765 1.00 92.12 272 SER A C 1
ATOM 2072 O O . SER A 1 272 ? -5.074 13.090 -17.877 1.00 92.12 272 SER A O 1
ATOM 2074 N N . GLY A 1 273 ? -3.941 11.228 -17.370 1.00 94.31 273 GLY A N 1
ATOM 2075 C CA . GLY A 1 273 ? -2.738 11.943 -16.948 1.00 94.31 273 GLY A CA 1
ATOM 2076 C C . GLY A 1 273 ? -1.836 11.151 -16.011 1.00 94.31 273 GLY A C 1
ATOM 2077 O O . GLY A 1 273 ? -1.969 9.935 -15.866 1.00 94.31 273 GLY A O 1
ATOM 2078 N N . VAL A 1 274 ? -0.906 11.876 -15.395 1.00 96.69 274 VAL A N 1
ATOM 2079 C CA . VAL A 1 274 ? 0.003 11.378 -14.361 1.00 96.69 274 VAL A CA 1
ATOM 2080 C C . VAL A 1 274 ? -0.540 11.787 -12.997 1.00 96.69 274 VAL A C 1
ATOM 2082 O O . VAL A 1 274 ? -0.970 12.927 -12.811 1.00 96.69 274 VAL A O 1
ATOM 2085 N N . PHE A 1 275 ? -0.523 10.857 -12.049 1.00 97.50 275 PHE A N 1
ATOM 2086 C CA . PHE A 1 275 ? -0.998 11.062 -10.690 1.00 97.50 275 PHE A CA 1
ATOM 2087 C C . PHE A 1 275 ? 0.096 10.730 -9.686 1.00 97.50 275 PHE A C 1
ATOM 2089 O O . PHE A 1 275 ? 0.758 9.702 -9.794 1.00 97.50 275 PHE A O 1
ATOM 2096 N N . LEU A 1 276 ? 0.241 11.585 -8.680 1.00 97.31 276 LEU A N 1
ATOM 2097 C CA . LEU A 1 276 ? 1.283 11.493 -7.666 1.00 97.31 276 LEU A CA 1
ATOM 2098 C C . LEU A 1 276 ? 0.679 11.078 -6.329 1.00 97.31 276 LEU A C 1
ATOM 2100 O O . LEU A 1 276 ? -0.319 11.659 -5.878 1.00 97.31 276 LEU A O 1
ATOM 2104 N N . ARG A 1 277 ? 1.287 10.086 -5.675 1.00 98.00 277 ARG A N 1
ATOM 2105 C CA . ARG A 1 277 ? 0.818 9.589 -4.381 1.00 98.00 277 ARG A CA 1
ATOM 2106 C C . ARG A 1 277 ? 1.112 10.603 -3.280 1.00 98.00 277 ARG A C 1
ATOM 2108 O O . ARG A 1 277 ? 2.240 11.071 -3.136 1.00 98.00 277 ARG A O 1
ATOM 2115 N N . ARG A 1 278 ? 0.112 10.932 -2.461 1.00 96.31 278 ARG A N 1
ATOM 2116 C CA . ARG A 1 278 ? 0.256 11.812 -1.292 1.00 96.31 278 ARG A CA 1
ATOM 2117 C C . ARG A 1 278 ? -0.503 11.255 -0.099 1.00 96.31 278 ARG A C 1
ATOM 2119 O O . ARG A 1 278 ? -1.615 10.758 -0.249 1.00 96.31 278 ARG A O 1
ATOM 2126 N N . LEU A 1 279 ? 0.081 11.380 1.087 1.00 95.94 279 LEU A N 1
ATOM 2127 C CA . LEU A 1 279 ? -0.627 11.177 2.345 1.00 95.94 279 LEU A CA 1
ATOM 2128 C C . LEU A 1 279 ? -1.212 12.524 2.778 1.00 95.94 279 LEU A C 1
ATOM 2130 O O . LEU A 1 279 ? -0.489 13.516 2.839 1.00 95.94 279 LEU A O 1
ATOM 2134 N N . VAL A 1 280 ? -2.517 12.579 3.026 1.00 93.75 280 VAL A N 1
ATOM 2135 C CA . VAL A 1 280 ? -3.206 13.80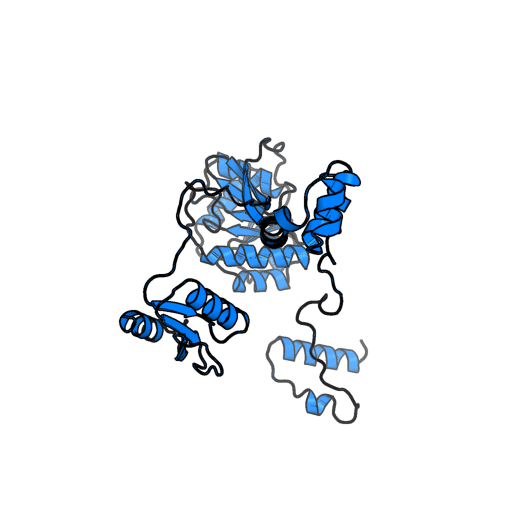5 3.452 1.00 93.75 280 VAL A CA 1
ATOM 2136 C C . VAL A 1 280 ? -4.084 13.527 4.658 1.00 93.75 280 VAL A C 1
ATOM 2138 O O . VAL A 1 280 ? -4.566 12.406 4.827 1.00 93.75 280 VAL A O 1
ATOM 2141 N N . HIS A 1 281 ? -4.315 14.560 5.465 1.00 93.31 281 HIS A N 1
ATOM 2142 C CA . HIS A 1 281 ? -5.262 14.505 6.571 1.00 93.31 281 HIS A CA 1
ATOM 2143 C C . HIS A 1 281 ? -6.669 14.148 6.064 1.00 93.31 281 HIS A C 1
ATOM 2145 O O . HIS A 1 281 ? -7.100 14.610 5.000 1.00 93.31 281 HIS A O 1
ATOM 2151 N N . ALA A 1 282 ? -7.373 13.306 6.814 1.00 90.31 282 ALA A N 1
ATOM 2152 C CA . ALA A 1 282 ? -8.688 12.774 6.480 1.00 90.31 282 ALA A CA 1
ATOM 2153 C C . ALA A 1 282 ? -9.679 13.075 7.615 1.00 90.31 282 ALA A C 1
ATOM 2155 O O . ALA A 1 282 ? -10.085 12.149 8.326 1.00 90.31 282 ALA A O 1
ATOM 2156 N N . PRO A 1 283 ? -10.064 14.356 7.784 1.00 84.56 283 PRO A N 1
ATOM 2157 C CA . PRO A 1 283 ? -10.941 14.744 8.873 1.00 84.56 283 PRO A CA 1
ATOM 2158 C C . PRO A 1 283 ? -12.302 14.058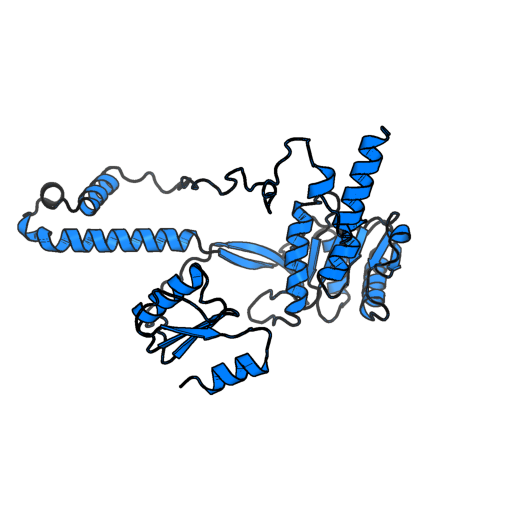 8.737 1.00 84.56 283 PRO A C 1
ATOM 2160 O O . PRO A 1 283 ? -12.750 13.720 7.635 1.00 84.56 283 PRO A O 1
ATOM 2163 N N . ARG A 1 284 ? -12.974 13.825 9.861 1.00 80.94 284 ARG A N 1
ATOM 2164 C CA . ARG A 1 284 ? -14.313 13.241 9.909 1.00 80.94 284 ARG A CA 1
ATOM 2165 C C . ARG A 1 284 ? -15.255 14.224 9.254 1.00 80.94 284 ARG A C 1
ATOM 2167 O O . ARG A 1 284 ? -15.447 15.334 9.739 1.00 80.94 284 ARG A O 1
ATOM 2174 N N . GLU A 1 285 ? -15.856 13.800 8.151 1.00 72.56 285 GLU A N 1
ATOM 2175 C CA . GLU A 1 285 ? -17.005 14.512 7.619 1.00 72.56 285 GLU A CA 1
ATOM 2176 C C . GLU A 1 285 ? -18.059 14.557 8.729 1.00 72.56 285 GLU A C 1
ATOM 2178 O O . GLU A 1 285 ? -18.356 13.536 9.358 1.00 72.56 285 GLU A O 1
ATOM 2183 N N . ALA A 1 286 ? -18.558 15.758 9.030 1.00 62.19 286 ALA A N 1
ATOM 2184 C CA . ALA A 1 286 ? -19.611 15.933 10.014 1.00 62.19 286 ALA A CA 1
ATOM 2185 C C . ALA A 1 286 ? -20.816 15.109 9.548 1.00 62.19 286 ALA A C 1
ATOM 2187 O O . ALA A 1 286 ? -21.463 15.449 8.556 1.00 62.19 286 ALA A O 1
ATOM 2188 N N . VAL A 1 287 ? -21.078 13.993 10.230 1.00 57.16 287 VAL A N 1
ATOM 2189 C CA . VAL A 1 287 ? -22.205 13.120 9.913 1.00 57.16 287 VAL A CA 1
ATOM 2190 C C . VAL A 1 287 ? -23.474 13.913 10.199 1.00 57.16 287 VAL A C 1
ATOM 2192 O O . VAL A 1 287 ? -23.885 14.083 11.344 1.00 57.16 287 VAL A O 1
ATOM 2195 N N . THR A 1 288 ? -24.084 14.446 9.147 1.00 51.19 288 THR A N 1
ATOM 2196 C CA . THR A 1 288 ? -25.382 15.108 9.222 1.00 51.19 288 THR A CA 1
ATOM 2197 C C . THR A 1 288 ? -26.461 14.028 9.142 1.00 51.19 288 THR A C 1
ATOM 2199 O O . THR A 1 288 ? -26.895 13.632 8.068 1.00 51.19 288 THR A O 1
ATOM 2202 N N . GLY A 1 289 ? -26.873 13.506 10.301 1.00 51.25 289 GLY A N 1
ATOM 2203 C CA . GLY A 1 289 ? -28.158 12.804 10.439 1.00 51.25 289 GLY A CA 1
ATOM 2204 C C . GLY A 1 289 ? -28.225 11.320 10.051 1.00 51.25 289 GLY A C 1
ATOM 2205 O O . GLY A 1 289 ? -29.318 10.836 9.772 1.00 51.25 289 GLY A O 1
ATOM 2206 N N . GLY A 1 290 ? -27.118 10.574 10.066 1.00 55.22 290 GLY A N 1
ATOM 2207 C CA . GLY A 1 290 ? -27.146 9.106 10.007 1.00 55.22 290 GLY A CA 1
ATOM 2208 C C . GLY A 1 290 ? -26.900 8.488 11.383 1.00 55.22 290 GLY A C 1
ATOM 2209 O O . GLY A 1 290 ? -25.993 8.930 12.088 1.00 55.22 290 GLY A O 1
ATOM 2210 N N . ALA A 1 291 ? -27.666 7.459 11.763 1.00 61.06 291 ALA A N 1
ATOM 2211 C CA . ALA A 1 291 ? -27.233 6.564 12.834 1.00 61.06 291 ALA A CA 1
ATOM 2212 C C . ALA A 1 291 ? -25.867 5.979 12.437 1.00 61.06 291 ALA A C 1
ATOM 2214 O O . ALA A 1 291 ? -25.675 5.599 11.278 1.00 61.06 291 ALA A O 1
ATOM 2215 N N . GLY A 1 292 ? -24.908 5.971 13.366 1.00 70.62 292 GLY A N 1
ATOM 2216 C CA . GLY A 1 292 ? -23.602 5.354 13.144 1.00 70.62 292 GLY A CA 1
ATOM 2217 C C . GLY A 1 292 ? -23.731 3.885 12.731 1.00 70.62 292 GLY A C 1
ATOM 2218 O O . GLY A 1 292 ? -24.801 3.277 12.825 1.00 70.62 292 GLY A O 1
ATOM 2219 N N . TRP A 1 293 ? -22.633 3.305 12.252 1.00 86.69 293 TRP A N 1
ATOM 2220 C CA . TRP A 1 293 ? -22.595 1.864 12.020 1.00 86.69 293 TRP A CA 1
ATOM 2221 C C . TRP A 1 293 ? -22.894 1.127 13.332 1.00 86.69 293 TRP A C 1
ATOM 2223 O O . TRP A 1 293 ? -22.312 1.456 14.359 1.00 86.69 293 TRP A O 1
ATOM 2233 N N . THR A 1 294 ? -23.802 0.153 13.284 1.00 88.06 294 THR A N 1
ATOM 2234 C CA . THR A 1 294 ? -24.127 -0.740 14.403 1.00 88.06 294 THR A CA 1
ATOM 2235 C C . THR A 1 294 ? -23.999 -2.183 13.920 1.00 88.06 294 THR A C 1
ATOM 2237 O O . THR A 1 294 ? -24.503 -2.497 12.830 1.00 88.06 294 THR A O 1
ATOM 2240 N N . PRO A 1 295 ? -23.307 -3.059 14.668 1.00 91.69 295 PRO A N 1
ATOM 2241 C CA . PRO A 1 295 ? -23.240 -4.475 14.335 1.00 91.69 295 PRO A CA 1
ATOM 2242 C C . PRO A 1 295 ? -24.632 -5.112 14.431 1.00 91.69 295 PRO A C 1
ATOM 2244 O O . PRO A 1 295 ? -25.501 -4.649 15.166 1.00 91.69 295 PRO A O 1
ATOM 2247 N N . ARG A 1 296 ? -24.858 -6.178 13.661 1.00 88.19 296 ARG A N 1
ATOM 2248 C CA . ARG A 1 296 ? -26.087 -6.982 13.715 1.00 88.19 296 ARG A CA 1
ATOM 2249 C C . ARG A 1 296 ? -25.712 -8.453 13.707 1.00 88.19 296 ARG A C 1
ATOM 2251 O O . ARG A 1 296 ? -24.854 -8.830 12.909 1.00 88.19 296 ARG A O 1
ATOM 2258 N N . GLY A 1 297 ? -26.376 -9.263 14.529 1.00 90.50 297 GLY A N 1
ATOM 2259 C CA . GLY A 1 297 ? -26.145 -10.701 14.571 1.00 90.50 297 GLY A CA 1
ATOM 2260 C C . GLY A 1 297 ? -24.724 -11.045 15.007 1.00 90.50 297 GLY A C 1
ATOM 2261 O O . GLY A 1 297 ? -24.179 -10.462 15.950 1.00 90.50 297 GLY A O 1
ATOM 2262 N N . THR A 1 298 ? -24.127 -12.000 14.298 1.00 94.62 298 THR A N 1
ATOM 2263 C CA . THR A 1 298 ? -22.796 -12.523 14.605 1.00 94.62 298 THR A CA 1
ATOM 2264 C C . THR A 1 298 ? -21.697 -11.770 13.848 1.00 94.62 298 THR A C 1
ATOM 2266 O O . THR A 1 298 ? -21.751 -11.638 12.626 1.00 94.62 298 THR A O 1
ATOM 2269 N N . VAL A 1 299 ? -20.654 -11.320 14.555 1.00 95.19 299 VAL A N 1
ATOM 2270 C CA . VAL A 1 299 ? -19.472 -10.668 13.962 1.00 95.19 299 VAL A CA 1
ATOM 2271 C C . VAL A 1 299 ? -18.250 -11.584 14.049 1.00 95.19 299 VAL A C 1
ATOM 2273 O O . VAL A 1 299 ? -17.843 -11.981 15.138 1.00 95.19 299 VAL A O 1
ATOM 2276 N N . LEU A 1 300 ? -17.626 -11.890 12.910 1.00 94.12 300 LEU A N 1
ATOM 2277 C CA . LEU A 1 300 ? -16.389 -12.675 12.834 1.00 94.12 300 LEU A CA 1
ATOM 2278 C C . LEU A 1 300 ? -15.151 -11.766 12.893 1.00 94.12 300 LEU A C 1
ATOM 2280 O O . LEU A 1 300 ? -15.014 -10.840 12.095 1.00 94.12 300 LEU A O 1
ATOM 2284 N N . VAL A 1 301 ? -14.211 -12.069 13.791 1.00 93.50 301 VAL A N 1
ATOM 2285 C CA . VAL A 1 301 ? -12.925 -11.371 13.934 1.00 93.50 301 VAL A CA 1
ATOM 2286 C C . VAL A 1 301 ? -11.774 -12.363 13.753 1.00 93.50 301 VAL A C 1
ATOM 2288 O O . VAL A 1 301 ? -11.500 -13.203 14.612 1.00 93.50 301 VAL A O 1
ATOM 2291 N N . THR A 1 302 ? -11.058 -12.257 12.634 1.00 91.88 302 THR A N 1
ATOM 2292 C CA . THR A 1 302 ? -9.871 -13.079 12.343 1.00 91.88 302 THR A CA 1
ATOM 2293 C C . THR A 1 302 ? -8.629 -12.550 13.055 1.00 91.88 302 THR A C 1
ATOM 2295 O O . THR A 1 302 ? -8.437 -11.339 13.149 1.00 91.88 302 THR A O 1
ATOM 2298 N N . GLY A 1 303 ? -7.762 -13.441 13.547 1.00 82.62 303 GLY A N 1
ATOM 2299 C CA . GLY A 1 303 ? -6.658 -13.041 14.432 1.00 82.62 303 GLY A CA 1
ATOM 2300 C C . GLY A 1 303 ? -7.160 -12.526 15.788 1.00 82.62 303 GLY A C 1
ATOM 2301 O O . GLY A 1 303 ? -6.421 -11.862 16.517 1.00 82.62 303 GLY A O 1
ATOM 2302 N N . GLY A 1 304 ? -8.420 -12.834 16.124 1.00 76.94 304 GLY A N 1
ATOM 2303 C CA . GLY A 1 304 ? -9.170 -12.234 17.227 1.00 76.94 304 GLY A CA 1
ATOM 2304 C C . GLY A 1 304 ? -8.606 -12.525 18.617 1.00 76.94 304 GLY A C 1
ATOM 2305 O O . GLY A 1 304 ? -8.857 -11.773 19.552 1.00 76.94 304 GLY A O 1
ATOM 2306 N N . THR A 1 305 ? -7.790 -13.572 18.765 1.00 79.06 305 THR A N 1
ATOM 2307 C CA . THR A 1 305 ? -7.149 -13.910 20.046 1.00 79.06 305 THR A CA 1
ATOM 2308 C C . THR A 1 305 ? -5.884 -13.088 20.335 1.00 79.06 305 THR A C 1
ATOM 2310 O O . THR A 1 305 ? -5.282 -13.257 21.394 1.00 79.06 305 THR A O 1
ATOM 2313 N N . GLY A 1 306 ? -5.456 -12.209 19.419 1.00 80.06 306 GLY A N 1
ATOM 2314 C CA . GLY A 1 306 ? -4.385 -11.237 19.662 1.00 80.06 306 GLY A CA 1
ATOM 2315 C C . GLY A 1 306 ? -4.840 -10.046 20.518 1.00 80.06 306 GLY A C 1
ATOM 2316 O O . GLY A 1 306 ? -6.033 -9.850 20.741 1.00 80.06 306 GLY A O 1
ATOM 2317 N N . ALA A 1 307 ? -3.893 -9.215 20.971 1.00 81.69 307 ALA A N 1
ATOM 2318 C CA . ALA A 1 307 ? -4.179 -8.070 21.847 1.00 81.69 307 ALA A CA 1
ATOM 2319 C C . ALA A 1 307 ? -5.255 -7.127 21.272 1.00 81.69 307 ALA A C 1
ATOM 2321 O O . ALA A 1 307 ? -6.246 -6.856 21.939 1.00 81.69 307 ALA A O 1
ATOM 2322 N N . LEU A 1 308 ? -5.112 -6.708 20.009 1.00 86.69 308 LEU A N 1
ATOM 2323 C CA . LEU A 1 308 ? -6.097 -5.846 19.339 1.00 86.69 308 LEU A CA 1
ATOM 2324 C C . LEU A 1 308 ? -7.440 -6.547 19.106 1.00 86.69 308 LEU A C 1
ATOM 2326 O O . LEU A 1 308 ? -8.485 -5.917 19.208 1.00 86.69 308 LEU A O 1
ATOM 2330 N N . GLY A 1 309 ? -7.422 -7.849 18.813 1.00 86.38 309 GLY A N 1
ATOM 2331 C CA . GLY A 1 309 ? -8.641 -8.617 18.569 1.00 86.38 309 GLY A CA 1
ATOM 2332 C C . GLY A 1 309 ? -9.564 -8.660 19.789 1.00 86.38 309 GLY A C 1
ATOM 2333 O O . GLY A 1 309 ? -10.776 -8.530 19.636 1.00 86.38 309 GLY A O 1
ATOM 2334 N N . ARG A 1 310 ? -8.999 -8.746 21.003 1.00 86.00 310 ARG A N 1
ATOM 2335 C CA . ARG A 1 310 ? -9.763 -8.717 22.264 1.00 86.00 310 ARG A CA 1
ATOM 2336 C C . ARG A 1 310 ? -10.394 -7.354 22.545 1.00 86.00 310 ARG A C 1
ATOM 2338 O O . ARG A 1 310 ? -11.538 -7.302 22.998 1.00 86.00 310 ARG A O 1
ATOM 2345 N N . GLU A 1 311 ? -9.677 -6.272 22.252 1.00 89.44 311 GLU A N 1
ATOM 2346 C CA . GLU A 1 311 ? -10.216 -4.911 22.365 1.00 89.44 311 GLU A CA 1
ATOM 2347 C C . GLU A 1 311 ? -11.361 -4.693 21.369 1.00 89.44 311 GLU A C 1
ATOM 2349 O O . GLU A 1 311 ? -12.441 -4.249 21.753 1.00 89.44 311 GLU A O 1
ATOM 2354 N N . VAL A 1 312 ? -11.178 -5.108 20.108 1.00 92.06 312 VAL A N 1
ATOM 2355 C CA . VAL A 1 312 ? -12.227 -5.038 19.076 1.00 92.06 312 VAL A CA 1
ATOM 2356 C C . VAL A 1 312 ? -13.449 -5.865 19.471 1.00 92.06 312 VAL A C 1
ATOM 2358 O O . VAL A 1 312 ? -14.569 -5.391 19.329 1.00 92.06 312 VAL A O 1
ATOM 2361 N N . ALA A 1 313 ? -13.261 -7.071 20.009 1.00 91.88 313 ALA A N 1
ATOM 2362 C CA . ALA A 1 313 ? -14.363 -7.914 20.470 1.00 91.88 313 ALA A CA 1
ATOM 2363 C C . ALA A 1 313 ? -15.162 -7.261 21.604 1.00 91.88 313 ALA A C 1
ATOM 2365 O O . ALA A 1 313 ? -16.390 -7.265 21.582 1.00 91.88 313 ALA A O 1
ATOM 2366 N N . SER A 1 314 ? -14.461 -6.675 22.576 1.00 90.19 314 SER A N 1
ATOM 2367 C CA . SER A 1 314 ? -15.088 -5.999 23.715 1.00 90.19 314 SER A CA 1
ATOM 2368 C C . SER A 1 314 ? -15.860 -4.760 23.260 1.00 90.19 314 SER A C 1
ATOM 2370 O O . SER A 1 314 ? -16.987 -4.543 23.702 1.00 90.19 314 SER A O 1
ATOM 2372 N N . TRP A 1 315 ? -15.292 -3.996 22.321 1.00 92.25 315 TRP A N 1
ATOM 2373 C CA . TRP A 1 315 ? -15.974 -2.876 21.680 1.00 92.25 315 TRP A CA 1
ATOM 2374 C C . TRP A 1 315 ? -17.227 -3.330 20.915 1.00 92.25 315 TRP A C 1
ATOM 2376 O O . TRP A 1 315 ? -18.294 -2.772 21.133 1.00 92.25 315 TRP A O 1
ATOM 2386 N N . LEU A 1 316 ? -17.146 -4.387 20.101 1.00 94.12 316 LEU A N 1
ATOM 2387 C CA . LEU A 1 316 ? -18.287 -4.914 19.337 1.00 94.12 316 LEU A CA 1
ATOM 2388 C C . LEU A 1 316 ? -19.459 -5.348 20.228 1.00 94.12 316 LEU A C 1
ATOM 2390 O O . LEU A 1 316 ? -20.606 -5.059 19.896 1.00 94.12 316 LEU A O 1
ATOM 2394 N N . ILE A 1 317 ? -19.184 -6.007 21.360 1.00 92.31 317 ILE A N 1
ATOM 2395 C CA . ILE A 1 317 ? -20.220 -6.348 22.350 1.00 92.31 317 ILE A CA 1
ATOM 2396 C C . ILE A 1 317 ? -20.834 -5.074 22.949 1.00 92.31 317 ILE A C 1
ATOM 2398 O O . ILE A 1 317 ? -22.054 -4.982 23.074 1.00 92.31 317 ILE A O 1
ATOM 2402 N N . GLY A 1 318 ? -20.011 -4.069 23.267 1.00 90.69 318 GLY A N 1
ATOM 2403 C CA . GLY A 1 318 ? -20.479 -2.764 23.748 1.00 90.69 318 GLY A CA 1
ATOM 2404 C C . GLY A 1 318 ? -21.354 -2.003 22.741 1.00 90.69 318 GLY A C 1
ATOM 2405 O O . GLY A 1 318 ? -22.296 -1.330 23.149 1.00 90.69 318 GLY A O 1
ATOM 2406 N N . GLU A 1 319 ? -21.092 -2.155 21.441 1.00 91.38 319 GLU A N 1
ATOM 2407 C CA . GLU A 1 319 ? -21.888 -1.574 20.344 1.00 91.38 319 GLU A CA 1
ATOM 2408 C C . GLU A 1 319 ? -23.147 -2.392 19.995 1.00 91.38 319 GLU A C 1
ATOM 2410 O O . GLU A 1 319 ? -23.903 -2.012 19.099 1.00 91.38 319 GLU A O 1
ATOM 2415 N N . GLY A 1 320 ? -23.393 -3.506 20.694 1.00 90.81 320 GLY A N 1
ATOM 2416 C CA . GLY A 1 320 ? -24.614 -4.301 20.555 1.00 90.81 320 GLY A CA 1
ATOM 2417 C C . GLY A 1 320 ? -24.524 -5.475 19.581 1.00 90.81 320 GLY A C 1
ATOM 2418 O O . GLY A 1 320 ? -25.553 -5.900 19.063 1.00 90.81 320 GLY A O 1
ATOM 2419 N N . ALA A 1 321 ? -23.329 -6.009 19.309 1.00 93.50 321 ALA A N 1
ATOM 2420 C CA . ALA A 1 321 ? -23.217 -7.288 18.610 1.00 93.50 321 ALA A CA 1
ATOM 2421 C C . ALA A 1 321 ? -23.828 -8.409 19.469 1.00 93.50 321 ALA A C 1
ATOM 2423 O O . ALA A 1 321 ? -23.479 -8.544 20.643 1.00 93.50 321 ALA A O 1
ATOM 2424 N N . ASP A 1 322 ? -24.691 -9.241 18.881 1.00 92.69 322 ASP A N 1
ATOM 2425 C CA . ASP A 1 322 ? -25.334 -10.351 19.599 1.00 92.69 322 ASP A CA 1
ATOM 2426 C C . ASP A 1 322 ? -24.312 -11.438 19.963 1.00 92.69 322 ASP A C 1
ATOM 2428 O O . ASP A 1 322 ? -24.375 -12.055 21.030 1.00 92.69 322 ASP A O 1
ATOM 2432 N N . ARG A 1 323 ? -23.352 -11.666 19.059 1.00 93.31 323 ARG A N 1
ATOM 2433 C CA . ARG A 1 323 ? -22.264 -12.634 19.216 1.00 93.31 323 ARG A CA 1
ATOM 2434 C C . ARG A 1 323 ? -21.020 -12.166 18.474 1.00 93.31 323 ARG A C 1
ATOM 2436 O O . ARG A 1 323 ? -21.105 -11.625 17.373 1.00 93.31 323 ARG A O 1
ATOM 2443 N N . VAL A 1 324 ? -19.848 -12.432 19.038 1.00 94.88 324 VAL A N 1
ATOM 2444 C CA . VAL A 1 324 ? -18.555 -12.212 18.380 1.00 94.88 324 VAL A CA 1
ATOM 2445 C C . VAL A 1 324 ? -17.788 -13.528 18.330 1.00 94.88 324 VAL A C 1
ATOM 2447 O O . VAL A 1 324 ? -17.558 -14.156 19.359 1.00 94.88 324 VAL A O 1
ATOM 2450 N N . VAL A 1 325 ? -17.356 -13.936 17.140 1.00 94.19 325 VAL A N 1
ATOM 2451 C CA . VAL A 1 325 ? -16.547 -15.143 16.934 1.00 94.19 325 VAL A CA 1
ATOM 2452 C C . VAL A 1 325 ? -15.098 -14.744 16.674 1.00 94.19 325 VAL A C 1
ATOM 2454 O O . VAL A 1 325 ? -14.807 -14.019 15.724 1.00 94.19 325 VAL A O 1
ATOM 2457 N N . LEU A 1 326 ? -14.173 -15.210 17.513 1.00 93.88 326 LEU A N 1
ATOM 2458 C CA . LEU A 1 326 ? -12.737 -14.955 17.388 1.00 93.88 326 LEU A CA 1
ATOM 2459 C C . LEU A 1 326 ? -12.050 -16.143 16.723 1.00 93.88 326 LEU A C 1
ATOM 2461 O O . LEU A 1 326 ? -11.727 -17.131 17.380 1.00 93.88 326 LEU A O 1
ATOM 2465 N N . ALA A 1 327 ? -11.774 -16.027 15.429 1.00 92.19 327 ALA A N 1
ATOM 2466 C CA . ALA A 1 327 ? -11.056 -17.053 14.685 1.00 92.19 327 ALA A CA 1
ATOM 2467 C C . ALA A 1 327 ? -9.537 -16.886 14.846 1.00 92.19 327 ALA A C 1
ATOM 2469 O O . ALA A 1 327 ? -8.969 -15.829 14.538 1.00 92.19 327 ALA A O 1
ATOM 2470 N N . SER A 1 328 ? -8.854 -17.936 15.304 1.00 89.88 328 SER A N 1
ATOM 2471 C CA . SER A 1 328 ? -7.390 -18.013 15.299 1.00 89.88 328 SER A CA 1
ATOM 2472 C C . SER A 1 328 ? -6.902 -19.454 15.187 1.00 89.88 328 SER A C 1
ATOM 2474 O O . SER A 1 328 ? -7.601 -20.378 15.584 1.00 89.88 328 SER A O 1
ATOM 2476 N N . ARG A 1 329 ? -5.667 -19.665 14.711 1.00 88.56 329 ARG A N 1
ATOM 2477 C CA . ARG A 1 329 ? -5.093 -21.019 14.555 1.00 88.56 329 ARG A CA 1
ATOM 2478 C C . ARG A 1 329 ? -5.119 -21.840 15.848 1.00 88.56 329 ARG A C 1
ATOM 2480 O O . ARG A 1 329 ? -5.289 -23.048 15.802 1.00 88.56 329 ARG A O 1
ATOM 2487 N N . GLY A 1 330 ? -4.927 -21.184 16.993 1.00 82.62 330 GLY A N 1
ATOM 2488 C CA . GLY A 1 330 ? -4.886 -21.851 18.294 1.00 82.62 330 GLY A CA 1
ATOM 2489 C C . GLY A 1 330 ? -6.257 -22.064 18.934 1.00 82.62 330 GLY A C 1
ATOM 2490 O O . GLY A 1 330 ? -6.358 -22.896 19.827 1.00 82.62 330 GLY A O 1
ATOM 2491 N N . GLY A 1 331 ? -7.283 -21.297 18.543 1.00 75.81 331 GLY A N 1
ATOM 2492 C CA . GLY A 1 331 ? -8.657 -21.402 19.060 1.00 75.81 331 GLY A CA 1
ATOM 2493 C C . GLY A 1 331 ? -8.844 -21.208 20.571 1.00 75.81 331 GLY A C 1
ATOM 2494 O O . GLY A 1 331 ? -9.967 -21.252 21.054 1.00 75.81 331 GLY A O 1
ATOM 2495 N N . ALA A 1 332 ? -7.774 -20.992 21.336 1.00 76.31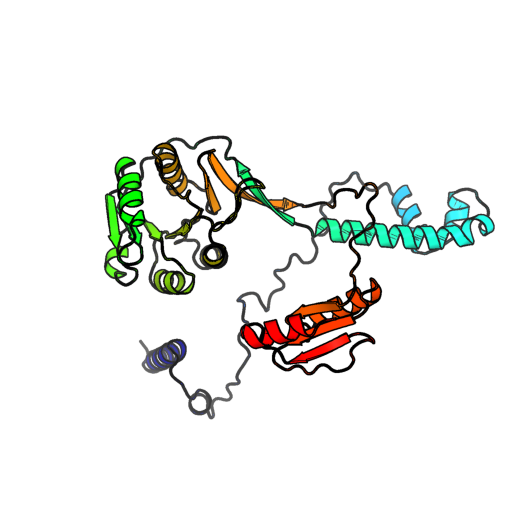 332 ALA A N 1
ATOM 2496 C CA . ALA A 1 332 ? -7.817 -20.839 22.780 1.00 76.31 332 ALA A CA 1
ATOM 2497 C C . ALA A 1 332 ? -7.676 -19.364 23.168 1.00 76.31 332 ALA A C 1
ATOM 2499 O O . ALA A 1 332 ? -6.686 -18.708 22.836 1.00 76.31 332 ALA A O 1
ATOM 2500 N N . ALA A 1 333 ? -8.649 -18.856 23.920 1.00 79.19 333 ALA A N 1
ATOM 2501 C CA . ALA A 1 333 ? -8.556 -17.576 24.607 1.00 79.19 333 ALA A CA 1
ATOM 2502 C C . ALA A 1 333 ? -9.301 -17.649 25.944 1.00 79.19 333 ALA A C 1
ATOM 2504 O O . ALA A 1 333 ? -10.420 -18.148 26.025 1.00 79.19 333 ALA A O 1
ATOM 2505 N N . SER A 1 334 ? -8.662 -17.157 27.003 1.00 80.25 334 SER A N 1
ATOM 2506 C CA . SER A 1 334 ? -9.224 -17.091 28.355 1.00 80.25 334 SER A CA 1
ATOM 2507 C C . SER A 1 334 ? -9.652 -15.667 28.704 1.00 80.25 334 SER A C 1
ATOM 2509 O O . SER A 1 334 ? -9.048 -14.704 28.228 1.00 80.25 334 SER A O 1
ATOM 2511 N N . GLY A 1 335 ? -10.640 -15.523 29.592 1.00 82.38 335 GLY A N 1
ATOM 2512 C CA . GLY A 1 335 ? -11.097 -14.206 30.050 1.00 82.38 335 GLY A CA 1
ATOM 2513 C C . GLY A 1 335 ? -11.731 -13.390 28.924 1.00 82.38 335 GLY A C 1
ATOM 2514 O O . GLY A 1 335 ? -11.377 -12.226 28.723 1.00 82.38 335 GLY A O 1
ATOM 2515 N N . LEU A 1 336 ? -12.594 -14.039 28.142 1.00 83.81 336 LEU A N 1
ATOM 2516 C CA . LEU A 1 336 ? -13.397 -13.396 27.109 1.00 83.81 336 LEU A CA 1
ATOM 2517 C C . LEU A 1 336 ? -14.691 -12.831 27.718 1.00 83.81 336 LEU A C 1
ATOM 2519 O O . LEU A 1 336 ? -15.219 -13.433 28.658 1.00 83.81 336 LEU A O 1
ATOM 2523 N N . PRO A 1 337 ? -15.199 -11.692 27.214 1.00 83.44 337 PRO A N 1
ATOM 2524 C CA . PRO A 1 337 ? -16.486 -11.172 27.653 1.00 83.44 337 PRO A CA 1
ATOM 2525 C C . PRO A 1 337 ? -17.632 -12.099 27.226 1.00 83.44 337 PRO A C 1
ATOM 2527 O O . PRO A 1 337 ? -17.492 -12.920 26.317 1.00 83.44 337 PRO A O 1
ATOM 2530 N N . ALA A 1 338 ? -18.782 -11.968 27.889 1.00 87.69 338 ALA A N 1
ATOM 2531 C CA . ALA A 1 338 ? -19.986 -12.697 27.503 1.00 87.69 338 ALA A CA 1
ATOM 2532 C C . ALA A 1 338 ? -20.371 -12.372 26.047 1.00 87.69 338 ALA A C 1
ATOM 2534 O O . ALA A 1 338 ? -20.255 -11.226 25.618 1.00 87.69 338 ALA A O 1
ATOM 2535 N N . GLY A 1 339 ? -20.810 -13.385 25.296 1.00 89.06 339 GLY A N 1
ATOM 2536 C CA . GLY A 1 339 ? -21.133 -13.252 23.870 1.00 89.06 339 GLY A CA 1
ATOM 2537 C C . GLY A 1 339 ? -19.935 -13.404 22.927 1.00 89.06 339 GLY A C 1
ATOM 2538 O O . GLY A 1 339 ? -20.125 -13.374 21.713 1.00 89.06 339 GLY A O 1
ATOM 2539 N N . VAL A 1 340 ? -18.718 -13.610 23.449 1.00 92.88 340 VAL A N 1
ATOM 2540 C CA . VAL A 1 340 ? -17.515 -13.842 22.639 1.00 92.88 340 VAL A CA 1
ATOM 2541 C C . VAL A 1 340 ? -17.086 -15.305 22.691 1.00 92.88 340 VAL A C 1
ATOM 2543 O O . VAL A 1 340 ? -16.868 -15.860 23.767 1.00 92.88 340 VAL A O 1
ATOM 2546 N N . GLU A 1 341 ? -16.901 -15.914 21.524 1.00 92.12 341 GLU A N 1
ATOM 2547 C CA . GLU A 1 341 ? -16.525 -17.319 21.382 1.00 92.12 341 GLU A CA 1
ATOM 2548 C C . GLU A 1 341 ? -15.257 -17.480 20.544 1.00 92.12 341 GLU A C 1
ATOM 2550 O O . GLU A 1 341 ? -15.193 -16.968 19.425 1.00 92.12 341 GLU A O 1
ATOM 2555 N N . PRO A 1 342 ? -14.234 -18.188 21.043 1.00 92.44 342 PRO A N 1
ATOM 2556 C CA . PRO A 1 342 ? -13.044 -18.462 20.266 1.00 92.44 342 PRO A CA 1
ATOM 2557 C C . PRO A 1 342 ? -13.224 -19.736 19.431 1.00 92.44 342 PRO A C 1
ATOM 2559 O O . PRO A 1 342 ? -13.709 -20.752 19.923 1.00 92.44 342 PRO A O 1
ATOM 2562 N N . VAL A 1 343 ? -12.786 -19.690 18.174 1.00 92.56 343 VAL A N 1
ATOM 2563 C CA . VAL A 1 343 ? -12.834 -20.827 17.248 1.00 92.56 343 VAL A CA 1
ATOM 2564 C C . VAL A 1 343 ? -11.448 -21.072 16.667 1.00 92.56 343 VAL A C 1
ATOM 2566 O O . VAL A 1 343 ? -10.753 -20.144 16.237 1.00 92.56 343 VAL A O 1
ATOM 2569 N N . ALA A 1 344 ? -11.038 -22.341 16.663 1.00 92.19 344 ALA A N 1
ATOM 2570 C CA . ALA A 1 344 ? -9.821 -22.772 15.994 1.00 92.19 344 ALA A CA 1
ATOM 2571 C C . ALA A 1 344 ? -10.036 -22.737 14.476 1.00 92.19 344 ALA A C 1
ATOM 2573 O O . ALA A 1 344 ? -10.817 -23.515 13.940 1.00 92.19 344 ALA A O 1
ATOM 2574 N N . CYS A 1 345 ? -9.344 -21.831 13.792 1.00 91.62 345 CYS A N 1
ATOM 2575 C CA . CYS A 1 345 ? -9.380 -21.716 12.339 1.00 91.62 345 CYS A CA 1
ATOM 2576 C C . CYS A 1 345 ? -8.046 -21.208 11.816 1.00 91.62 345 CYS A C 1
ATOM 2578 O O . CYS A 1 345 ? -7.558 -20.154 12.244 1.00 91.62 345 CYS A O 1
ATOM 2580 N N . ASP A 1 346 ? -7.488 -21.911 10.837 1.00 91.62 346 ASP A N 1
ATOM 2581 C CA . ASP A 1 346 ? -6.509 -21.305 9.949 1.00 91.62 346 ASP A CA 1
ATOM 2582 C C . ASP A 1 346 ? -7.258 -20.557 8.844 1.00 91.62 346 ASP A C 1
ATOM 2584 O O . ASP A 1 346 ? -8.004 -21.154 8.080 1.00 91.62 346 ASP A O 1
ATOM 2588 N N . VAL A 1 347 ? -7.088 -19.238 8.768 1.00 91.50 347 VAL A N 1
ATOM 2589 C CA . VAL A 1 347 ? -7.750 -18.409 7.745 1.00 91.50 347 VAL A CA 1
ATOM 2590 C C . VAL A 1 347 ? -7.208 -18.653 6.334 1.00 91.50 347 VAL A C 1
ATOM 2592 O O . VAL A 1 347 ? -7.778 -18.154 5.368 1.00 91.50 347 VAL A O 1
ATOM 2595 N N . THR A 1 348 ? -6.098 -19.386 6.211 1.00 92.38 348 THR A N 1
ATOM 2596 C CA . THR A 1 348 ? -5.552 -19.829 4.922 1.00 92.38 348 THR A CA 1
ATOM 2597 C C . THR A 1 348 ? -6.180 -21.135 4.431 1.00 92.38 348 THR A C 1
ATOM 2599 O O . THR A 1 348 ? -6.066 -21.450 3.247 1.00 92.38 348 THR A O 1
ATOM 2602 N N . ASP A 1 349 ? -6.891 -21.859 5.302 1.00 94.94 349 ASP A N 1
ATOM 2603 C CA . ASP A 1 349 ? -7.696 -23.018 4.934 1.00 94.94 349 ASP A CA 1
ATOM 2604 C C . ASP A 1 349 ? -9.096 -22.554 4.509 1.00 94.94 349 ASP A C 1
ATOM 2606 O O . ASP A 1 349 ? -9.919 -22.108 5.315 1.00 94.94 349 ASP A O 1
ATOM 2610 N N . ARG A 1 350 ? -9.352 -22.636 3.201 1.00 95.12 350 ARG A N 1
ATOM 2611 C CA . ARG A 1 350 ? -10.605 -22.180 2.595 1.00 95.12 350 ARG A CA 1
ATOM 2612 C C . ARG A 1 350 ? -11.812 -22.963 3.104 1.00 95.12 350 ARG A C 1
ATOM 2614 O O . ARG A 1 350 ? -12.855 -22.350 3.326 1.00 95.12 350 ARG A O 1
ATOM 2621 N N . ASP A 1 351 ? -11.686 -24.277 3.244 1.00 95.69 351 ASP A N 1
ATOM 2622 C CA . ASP A 1 351 ? -12.813 -25.143 3.586 1.00 95.69 351 ASP A CA 1
ATOM 2623 C C . ASP A 1 351 ? -13.147 -25.002 5.073 1.00 95.69 351 ASP A C 1
ATOM 2625 O O . ASP A 1 351 ? -14.319 -24.901 5.434 1.00 95.69 351 ASP A O 1
ATOM 2629 N N . ALA A 1 352 ? -12.126 -24.880 5.929 1.00 92.25 352 ALA A N 1
ATOM 2630 C CA . ALA A 1 352 ? -12.319 -24.593 7.348 1.00 92.25 352 ALA A CA 1
ATOM 2631 C C . ALA A 1 352 ? -13.001 -23.233 7.578 1.00 92.25 352 ALA A C 1
ATOM 2633 O O . ALA A 1 352 ? -13.932 -23.133 8.378 1.00 92.25 352 ALA A O 1
ATOM 2634 N N . LEU A 1 353 ? -12.571 -22.186 6.863 1.00 93.44 353 LEU A N 1
ATOM 2635 C CA . LEU A 1 353 ? -13.183 -20.863 6.984 1.00 93.44 353 LEU A CA 1
ATOM 2636 C C . LEU A 1 353 ? -14.620 -20.843 6.442 1.00 93.44 353 LEU A C 1
ATOM 2638 O O . LEU A 1 353 ? -15.483 -20.209 7.046 1.00 93.44 353 LEU A O 1
ATOM 2642 N N . ALA A 1 354 ? -14.883 -21.537 5.330 1.00 94.69 354 ALA A N 1
ATOM 2643 C CA . ALA A 1 354 ? -16.228 -21.668 4.776 1.00 94.69 354 ALA A CA 1
ATOM 2644 C C . ALA A 1 354 ? -17.171 -22.373 5.757 1.00 94.69 354 ALA A C 1
ATOM 2646 O O . ALA A 1 354 ? -18.237 -21.840 6.039 1.00 94.69 354 ALA A O 1
ATOM 2647 N N . ALA A 1 355 ? -16.739 -23.490 6.353 1.00 93.25 355 ALA A N 1
ATOM 2648 C CA . ALA A 1 355 ? -17.526 -24.212 7.350 1.00 93.25 355 ALA A CA 1
ATOM 2649 C C . ALA A 1 355 ? -17.901 -23.325 8.547 1.00 93.25 355 ALA A C 1
ATOM 2651 O O . ALA A 1 355 ? -19.048 -23.327 8.975 1.00 93.25 355 ALA A O 1
ATOM 2652 N N . ILE A 1 356 ? -16.965 -22.506 9.044 1.00 90.81 356 ILE A N 1
ATOM 2653 C CA . ILE A 1 356 ? -17.266 -21.560 10.127 1.00 90.81 356 ILE A CA 1
ATOM 2654 C C . ILE A 1 356 ? -18.329 -20.563 9.699 1.00 90.81 356 ILE A C 1
ATOM 2656 O O . ILE A 1 356 ? -19.256 -20.338 10.463 1.00 90.81 356 ILE A O 1
ATOM 2660 N N . ILE A 1 357 ? -18.179 -19.955 8.518 1.00 92.31 357 ILE A N 1
ATOM 2661 C CA . ILE A 1 357 ? -19.119 -18.950 8.006 1.00 92.31 357 ILE A CA 1
ATOM 2662 C C . ILE A 1 357 ? -20.511 -19.559 7.814 1.00 92.31 357 ILE A C 1
ATOM 2664 O O . ILE A 1 357 ? -21.491 -18.920 8.186 1.00 92.31 357 ILE A O 1
ATOM 2668 N N . ASP A 1 358 ? -20.589 -20.774 7.274 1.00 93.19 358 ASP A N 1
ATOM 2669 C CA . ASP A 1 358 ? -21.845 -21.489 7.038 1.00 93.19 358 ASP A CA 1
ATOM 2670 C C . ASP A 1 358 ? -22.542 -21.899 8.351 1.00 93.19 358 ASP A C 1
ATOM 2672 O O . ASP A 1 358 ? -23.770 -21.963 8.400 1.00 93.19 358 ASP A O 1
ATOM 2676 N N . ASP A 1 359 ? -21.773 -22.120 9.424 1.00 90.00 359 ASP A N 1
ATOM 2677 C CA . ASP A 1 359 ? -22.277 -22.420 10.770 1.00 90.00 359 ASP A CA 1
ATOM 2678 C C . ASP A 1 359 ? -22.657 -21.159 11.582 1.00 90.00 359 ASP A C 1
ATOM 2680 O O . ASP A 1 359 ? -23.222 -21.278 12.679 1.00 90.00 359 ASP A O 1
ATOM 2684 N N . LEU A 1 360 ? -22.358 -19.942 11.093 1.00 87.00 360 LEU A N 1
ATOM 2685 C CA . LEU A 1 360 ? -22.760 -18.706 11.776 1.00 87.00 360 LEU A CA 1
ATOM 2686 C C . LEU A 1 360 ? -24.271 -18.453 11.584 1.00 87.00 360 LEU A C 1
ATOM 2688 O O . LEU A 1 360 ? -24.741 -18.423 10.447 1.00 87.00 360 LEU A O 1
ATOM 2692 N N . PRO A 1 361 ? -25.035 -18.244 12.675 1.00 68.38 361 PRO A N 1
ATOM 2693 C CA . PRO A 1 361 ? -26.481 -18.031 12.624 1.00 68.38 361 PRO A CA 1
ATOM 2694 C C . PRO A 1 361 ? -26.893 -16.642 12.124 1.00 68.38 361 PRO A C 1
ATOM 2696 O O . PRO A 1 361 ? -26.121 -15.669 12.334 1.00 68.38 361 PRO A O 1
#

Radius of gyration: 28.95 Å; chains: 1; bounding box: 70×61×72 Å